Protein AF-A0A4Q9L7A0-F1 (afdb_monomer_lite)

Secondary structure (DSSP, 8-state):
--HHHHHHHHHHHHHHHHHHHHHHHHHHHHHHHHHHHHHHHHHHHHHHS-S-SS-HHHHHHHHHHHT--EEE-TTSS-HHHHHHHHHHHHSHHHHHHHHHS---SHHHHHHHHHHHHHHH-SEEE-HHHHHHHHHHH--STT--TTS---HHHHHHHHHHHHS-TTS---EES-SHHHHTTTTTTS-----S-----------S--SEEEEE--TTSTT--S-----SEEEEETTEEEEEEEEEEEEEETTEEEEEEEEESSSSEEEEEETTEEEEEEHHHHHHHHHHTTPEEEEEEEEE--

Structure (mmCIF, N/CA/C/O backbone):
data_AF-A0A4Q9L7A0-F1
#
_entry.id   AF-A0A4Q9L7A0-F1
#
loop_
_atom_site.group_PDB
_atom_site.id
_atom_site.type_symbol
_atom_site.label_atom_id
_atom_site.label_alt_id
_atom_site.label_comp_id
_atom_site.label_asym_id
_atom_site.label_entity_id
_atom_site.label_seq_id
_atom_site.pdbx_PDB_ins_code
_atom_site.Cartn_x
_atom_site.Cartn_y
_atom_site.Cartn_z
_atom_site.occupancy
_atom_site.B_iso_or_equiv
_atom_site.auth_seq_id
_atom_site.auth_comp_id
_atom_site.auth_asym_id
_atom_site.auth_atom_id
_atom_site.pdbx_PDB_model_num
ATOM 1 N N . MET A 1 1 ? 62.709 -15.410 -39.162 1.00 56.19 1 MET A N 1
ATOM 2 C CA . MET A 1 1 ? 61.386 -16.015 -39.459 1.00 56.19 1 MET A CA 1
ATOM 3 C C . MET A 1 1 ? 61.317 -16.347 -40.941 1.00 56.19 1 MET A C 1
ATOM 5 O O . MET A 1 1 ? 61.707 -15.507 -41.740 1.00 56.19 1 MET A O 1
ATOM 9 N N . ARG A 1 2 ? 60.866 -17.549 -41.328 1.00 70.38 2 ARG A N 1
ATOM 10 C CA . ARG A 1 2 ? 60.670 -17.877 -42.752 1.00 70.38 2 ARG A CA 1
ATOM 11 C C . ARG A 1 2 ? 59.489 -17.054 -43.298 1.00 70.38 2 ARG A C 1
ATOM 13 O O . ARG A 1 2 ? 58.478 -16.976 -42.601 1.00 70.38 2 ARG A O 1
ATOM 20 N N . PRO A 1 3 ? 59.566 -16.495 -44.519 1.00 79.56 3 PRO A N 1
ATOM 21 C CA . PRO A 1 3 ? 58.531 -15.618 -45.085 1.00 79.56 3 PRO A CA 1
ATOM 22 C C . PRO A 1 3 ? 57.126 -16.248 -45.107 1.00 79.56 3 PRO A C 1
ATOM 24 O O . PRO A 1 3 ? 56.133 -15.548 -44.939 1.00 79.56 3 PRO A O 1
ATOM 27 N N . LYS A 1 4 ? 57.028 -17.583 -45.185 1.00 79.31 4 LYS A N 1
ATOM 28 C CA . LYS A 1 4 ? 55.754 -18.317 -45.085 1.00 79.31 4 LYS A CA 1
ATOM 29 C C . LYS A 1 4 ? 55.020 -18.109 -43.749 1.00 79.31 4 LYS A C 1
ATOM 31 O O . LYS A 1 4 ? 53.798 -18.025 -43.745 1.00 79.31 4 LYS A O 1
ATOM 36 N N . ASN A 1 5 ? 55.737 -17.969 -42.632 1.00 81.50 5 ASN A N 1
ATOM 37 C CA . ASN A 1 5 ? 55.114 -17.808 -41.311 1.00 81.50 5 ASN A CA 1
ATOM 38 C C . ASN A 1 5 ? 54.543 -16.394 -41.109 1.00 81.50 5 ASN A C 1
ATOM 40 O O . ASN A 1 5 ? 53.564 -16.229 -40.389 1.00 81.50 5 ASN A O 1
ATOM 44 N N . LEU A 1 6 ? 55.127 -15.388 -41.771 1.00 85.31 6 LEU A N 1
ATOM 45 C CA . LEU A 1 6 ? 54.634 -14.006 -41.763 1.00 85.31 6 LEU A CA 1
ATOM 46 C C . LEU A 1 6 ? 53.311 -13.879 -42.527 1.00 85.31 6 LEU A C 1
ATOM 48 O O . LEU A 1 6 ? 52.385 -13.240 -42.040 1.00 85.31 6 LEU A O 1
ATOM 52 N N . ILE A 1 7 ? 53.198 -14.551 -43.676 1.00 88.75 7 ILE A N 1
ATOM 53 C CA . ILE A 1 7 ? 51.971 -14.559 -44.486 1.00 88.75 7 ILE A CA 1
ATOM 54 C C . ILE A 1 7 ? 50.827 -15.246 -43.733 1.00 88.75 7 ILE A C 1
ATOM 56 O O . ILE A 1 7 ? 49.731 -14.700 -43.657 1.00 88.75 7 ILE A O 1
ATOM 60 N N . ILE A 1 8 ? 51.086 -16.406 -43.118 1.00 89.38 8 ILE A N 1
ATOM 61 C CA . ILE A 1 8 ? 50.072 -17.122 -42.327 1.00 89.38 8 ILE A CA 1
ATOM 62 C C . ILE A 1 8 ? 49.622 -16.272 -41.134 1.00 89.38 8 ILE A C 1
ATOM 64 O O . ILE A 1 8 ? 48.425 -16.125 -40.913 1.00 89.38 8 ILE A O 1
ATOM 68 N N . SER A 1 9 ? 50.558 -15.658 -40.402 1.00 87.62 9 SER A N 1
ATOM 69 C CA . SER A 1 9 ? 50.213 -14.786 -39.275 1.00 87.62 9 SER A CA 1
ATOM 70 C C . SER A 1 9 ? 49.361 -13.592 -39.707 1.00 87.62 9 SER A C 1
ATOM 72 O O . SER A 1 9 ? 48.415 -13.246 -39.008 1.00 87.62 9 SER A O 1
ATOM 74 N N . PHE A 1 10 ? 49.672 -12.974 -40.848 1.00 91.50 10 PHE A N 1
ATOM 75 C CA . PHE A 1 10 ? 48.905 -11.847 -41.371 1.00 91.50 10 PHE A CA 1
ATOM 76 C C . PHE A 1 10 ? 47.477 -12.259 -41.753 1.00 91.50 10 PHE A C 1
ATOM 78 O O . PHE A 1 10 ? 46.523 -11.602 -41.342 1.00 91.50 10 PHE A O 1
ATOM 85 N N . ILE A 1 11 ? 47.318 -13.381 -42.463 1.00 91.69 11 ILE A N 1
ATOM 86 C CA . ILE A 1 11 ? 46.000 -13.907 -42.851 1.00 91.69 11 ILE A CA 1
ATOM 87 C C . ILE A 1 11 ? 45.159 -14.226 -41.610 1.00 91.69 11 ILE A C 1
ATOM 89 O O . ILE A 1 11 ? 44.002 -13.820 -41.541 1.00 91.69 11 ILE A O 1
ATOM 93 N N . THR A 1 12 ? 45.736 -14.889 -40.604 1.00 89.31 12 THR A N 1
ATOM 94 C CA . THR A 1 12 ? 45.020 -15.215 -39.362 1.00 89.31 12 THR A CA 1
ATOM 95 C C . THR A 1 12 ? 44.536 -13.958 -38.641 1.00 89.31 12 THR A C 1
ATOM 97 O O . THR A 1 12 ? 43.381 -13.904 -38.224 1.00 89.31 12 THR A O 1
ATOM 100 N N . THR A 1 13 ? 45.371 -12.918 -38.543 1.00 89.06 13 THR A N 1
ATOM 101 C CA . THR A 1 13 ? 44.974 -11.644 -37.926 1.00 89.06 13 THR A CA 1
ATOM 102 C C . THR A 1 13 ? 43.823 -10.984 -38.681 1.00 89.06 13 THR A C 1
ATOM 104 O O . THR A 1 13 ? 42.857 -10.557 -38.054 1.00 89.06 13 THR A O 1
ATOM 107 N N . VAL A 1 14 ? 43.880 -10.945 -40.017 1.00 91.50 14 VAL A N 1
ATOM 108 C CA . VAL A 1 14 ? 42.808 -10.369 -40.846 1.00 91.50 14 VAL A CA 1
ATOM 109 C C . VAL A 1 14 ? 41.498 -11.140 -40.670 1.00 91.50 14 VAL A C 1
ATOM 111 O O . VAL A 1 14 ? 40.443 -10.522 -40.526 1.00 91.50 14 VAL A O 1
ATOM 114 N N . VAL A 1 15 ? 41.547 -12.474 -40.617 1.00 91.38 15 VAL A N 1
ATOM 115 C CA . VAL A 1 15 ? 40.356 -13.313 -40.408 1.00 91.38 15 VAL A CA 1
ATOM 116 C C . VAL A 1 15 ? 39.738 -13.073 -39.029 1.00 91.38 15 VAL A C 1
ATOM 118 O O . VAL A 1 15 ? 38.530 -12.862 -38.941 1.00 91.38 15 VAL A O 1
ATOM 121 N N . ILE A 1 16 ? 40.543 -13.033 -37.960 1.00 90.62 16 ILE A N 1
ATOM 122 C CA . ILE A 1 16 ? 40.051 -12.761 -36.598 1.00 90.62 16 ILE A CA 1
ATOM 123 C C . ILE A 1 16 ? 39.390 -11.379 -36.526 1.00 90.62 16 ILE A C 1
ATOM 125 O O . ILE A 1 16 ? 38.295 -11.248 -35.980 1.00 90.62 16 ILE A O 1
ATOM 129 N N . PHE A 1 17 ? 40.020 -10.359 -37.116 1.00 89.56 17 PHE A N 1
ATOM 130 C CA . PHE A 1 17 ? 39.473 -9.001 -37.123 1.00 89.56 17 PHE A CA 1
ATOM 131 C C . PHE A 1 17 ? 38.157 -8.917 -37.906 1.00 89.56 17 PHE A C 1
ATOM 133 O O . PHE A 1 17 ? 37.202 -8.289 -37.454 1.00 89.56 17 PHE A O 1
ATOM 140 N N . SER A 1 18 ? 38.083 -9.605 -39.048 1.00 89.56 18 SER A N 1
ATOM 141 C CA . SER A 1 18 ? 36.881 -9.648 -39.887 1.00 89.56 18 SER A CA 1
ATOM 142 C C . SER A 1 18 ? 35.720 -10.348 -39.175 1.00 89.56 18 SER A C 1
ATOM 144 O O . SER A 1 18 ? 34.596 -9.855 -39.205 1.00 89.56 18 SER A O 1
ATOM 146 N N . LEU A 1 19 ? 35.987 -11.456 -38.473 1.00 88.69 19 LEU A N 1
ATOM 147 C CA . LEU A 1 19 ? 34.976 -12.167 -37.682 1.00 88.69 19 LEU A CA 1
ATOM 148 C C . LEU A 1 19 ? 34.464 -11.326 -36.506 1.00 88.69 19 LEU A C 1
ATOM 150 O O . LEU A 1 19 ? 33.262 -11.316 -36.251 1.00 88.69 19 LEU A O 1
ATOM 154 N N . GLY A 1 20 ? 35.351 -10.597 -35.819 1.00 87.62 20 GLY A N 1
ATOM 155 C CA . GLY A 1 20 ? 34.970 -9.672 -34.747 1.00 87.62 20 GLY A CA 1
ATOM 156 C C . GLY A 1 20 ? 34.127 -8.494 -35.244 1.00 87.62 20 GLY A C 1
ATOM 157 O O . GLY A 1 20 ? 33.176 -8.085 -34.583 1.00 87.62 20 GLY A O 1
ATOM 158 N N . PHE A 1 21 ? 34.432 -7.973 -36.434 1.00 89.50 21 PHE A N 1
ATOM 159 C CA . PHE A 1 21 ? 33.644 -6.907 -37.047 1.00 89.50 21 PHE A CA 1
ATOM 160 C C . PHE A 1 21 ? 32.248 -7.395 -37.456 1.00 89.50 21 PHE A C 1
ATOM 162 O O . PHE A 1 21 ? 31.251 -6.761 -37.117 1.00 89.50 21 PHE A O 1
ATOM 169 N N . ILE A 1 22 ? 32.161 -8.553 -38.122 1.00 89.38 22 ILE A N 1
ATOM 170 C CA . ILE A 1 22 ? 30.883 -9.147 -38.541 1.00 89.38 22 ILE A CA 1
ATOM 171 C C . ILE A 1 22 ? 30.005 -9.463 -37.323 1.00 89.38 22 ILE A C 1
ATOM 173 O O . ILE A 1 22 ? 28.819 -9.135 -37.328 1.00 89.38 22 ILE A O 1
ATOM 177 N N . SER A 1 23 ? 30.569 -10.047 -36.260 1.00 85.62 23 SER A N 1
ATOM 178 C CA . SER A 1 23 ? 29.804 -10.344 -35.043 1.00 85.62 23 SER A CA 1
ATOM 179 C C . SER A 1 23 ? 29.313 -9.076 -34.341 1.00 85.62 23 SER A C 1
ATOM 181 O O . SER A 1 23 ? 28.169 -9.044 -33.893 1.00 85.62 23 SER A O 1
ATOM 183 N N . GLY A 1 24 ? 30.123 -8.012 -34.311 1.00 87.94 24 GLY A N 1
ATOM 184 C CA . GLY A 1 24 ? 29.725 -6.709 -33.778 1.00 87.94 24 GLY A CA 1
ATOM 185 C C . GLY A 1 24 ? 28.568 -6.069 -34.551 1.00 87.94 24 GLY A C 1
ATOM 186 O O . GLY A 1 24 ? 27.625 -5.572 -33.936 1.00 87.94 24 GLY A O 1
ATOM 187 N N . VAL A 1 25 ? 28.599 -6.128 -35.888 1.00 87.88 25 VAL A N 1
ATOM 188 C CA . VAL A 1 25 ? 27.517 -5.609 -36.744 1.00 87.88 25 VAL A CA 1
ATOM 189 C C . VAL A 1 25 ? 26.224 -6.397 -36.527 1.00 87.88 25 VAL A C 1
ATOM 191 O O . VAL A 1 25 ? 25.191 -5.790 -36.249 1.00 87.88 25 VAL A O 1
ATOM 194 N N . ILE A 1 26 ? 26.292 -7.734 -36.555 1.00 86.00 26 ILE A N 1
ATOM 195 C CA . ILE A 1 26 ? 25.127 -8.601 -36.316 1.00 86.00 26 ILE A CA 1
ATOM 196 C C . ILE A 1 26 ? 24.539 -8.346 -34.924 1.00 86.00 26 ILE A C 1
ATOM 198 O O . ILE A 1 26 ? 23.325 -8.239 -34.774 1.00 86.00 26 ILE A O 1
ATOM 202 N N . PHE A 1 27 ? 25.383 -8.218 -33.897 1.00 83.69 27 PHE A N 1
ATOM 203 C CA . PHE A 1 27 ? 24.920 -7.954 -32.537 1.00 83.69 27 PHE A CA 1
ATOM 204 C C . PHE A 1 27 ? 24.212 -6.601 -32.423 1.00 83.69 27 PHE A C 1
ATOM 206 O O . PHE A 1 27 ? 23.156 -6.515 -31.799 1.00 83.69 27 PHE A O 1
ATOM 213 N N . ASN A 1 28 ? 24.753 -5.554 -33.049 1.00 82.19 28 ASN A N 1
ATOM 214 C CA . ASN A 1 28 ? 24.148 -4.225 -33.026 1.00 82.19 28 ASN A CA 1
ATOM 215 C C . ASN A 1 28 ? 22.797 -4.192 -33.761 1.00 82.19 28 ASN A C 1
ATOM 217 O O . ASN A 1 28 ? 21.844 -3.574 -33.289 1.00 82.19 28 ASN A O 1
ATOM 221 N N . GLU A 1 29 ? 22.688 -4.900 -34.885 1.00 84.12 29 GLU A N 1
ATOM 222 C CA . GLU A 1 29 ? 21.445 -5.007 -35.651 1.00 84.12 29 GLU A CA 1
ATOM 223 C C . GLU A 1 29 ? 20.380 -5.810 -34.890 1.00 84.12 29 GLU A C 1
ATOM 225 O O . GLU A 1 29 ? 19.248 -5.351 -34.740 1.00 84.12 29 GLU A O 1
ATOM 230 N N . LEU A 1 30 ? 20.751 -6.948 -34.291 1.00 78.00 30 LEU A N 1
ATOM 231 C CA . LEU A 1 30 ? 19.856 -7.721 -33.422 1.00 78.00 30 LEU A CA 1
ATOM 232 C C . LEU A 1 30 ? 19.408 -6.921 -32.193 1.00 78.00 30 LEU A C 1
ATOM 234 O O . LEU A 1 30 ? 18.241 -6.992 -31.808 1.00 78.00 30 LEU A O 1
ATOM 238 N N . TYR A 1 31 ? 20.308 -6.139 -31.594 1.00 77.00 31 TYR A N 1
ATOM 239 C CA . TYR A 1 31 ? 19.989 -5.264 -30.469 1.00 77.00 31 TYR A CA 1
ATOM 240 C C . TYR A 1 31 ? 19.015 -4.148 -30.874 1.00 77.00 31 TYR A C 1
ATOM 242 O O . TYR A 1 31 ? 18.041 -3.893 -30.165 1.00 77.00 31 TYR A O 1
ATOM 250 N N . SER A 1 32 ? 19.217 -3.531 -32.041 1.00 72.38 32 SER A N 1
ATOM 251 C CA . SER A 1 32 ? 18.307 -2.521 -32.593 1.00 72.38 32 SER A CA 1
ATOM 252 C C . SER A 1 32 ? 16.925 -3.105 -32.915 1.00 72.38 32 SER A C 1
ATOM 254 O O . SER A 1 32 ? 15.904 -2.527 -32.538 1.00 72.38 32 SER A O 1
ATOM 256 N N . ILE A 1 33 ? 16.869 -4.302 -33.508 1.00 76.81 33 ILE A N 1
ATOM 257 C CA . ILE A 1 33 ? 15.614 -5.025 -33.761 1.00 76.81 33 ILE A CA 1
ATOM 258 C C . ILE A 1 33 ? 14.908 -5.355 -32.438 1.00 76.81 33 ILE A C 1
ATOM 260 O O . ILE A 1 33 ? 13.701 -5.149 -32.322 1.00 76.81 33 ILE A O 1
ATOM 264 N N . ALA A 1 34 ? 15.636 -5.818 -31.420 1.00 67.50 34 ALA A N 1
ATOM 265 C CA . ALA A 1 34 ? 15.065 -6.094 -30.103 1.00 67.50 34 ALA A CA 1
ATOM 266 C C . ALA A 1 34 ? 14.510 -4.825 -29.431 1.00 67.50 34 ALA A C 1
ATOM 268 O O . ALA A 1 34 ? 13.430 -4.869 -28.841 1.00 67.50 34 ALA A O 1
ATOM 269 N N . GLN A 1 35 ? 15.198 -3.685 -29.555 1.00 65.44 35 GLN A N 1
ATOM 270 C CA . GLN A 1 35 ? 14.688 -2.406 -29.060 1.00 65.44 35 GLN A CA 1
ATOM 271 C C . GLN A 1 35 ? 13.447 -1.936 -29.828 1.00 65.44 35 GLN A C 1
ATOM 273 O O . GLN A 1 35 ? 12.467 -1.569 -29.188 1.00 65.44 35 GLN A O 1
ATOM 278 N N . SER A 1 36 ? 13.443 -1.992 -31.164 1.00 61.66 36 SER A N 1
ATOM 279 C CA . SER A 1 36 ? 12.284 -1.574 -31.975 1.00 61.66 36 SER A CA 1
ATOM 280 C C . SER A 1 36 ? 11.034 -2.411 -31.685 1.00 61.66 36 SER A C 1
ATOM 282 O O . SER A 1 36 ? 9.969 -1.848 -31.448 1.00 61.66 36 SER A O 1
ATOM 284 N N . LYS A 1 37 ? 11.177 -3.739 -31.561 1.00 58.66 37 LYS A N 1
ATOM 285 C CA . LYS A 1 37 ? 10.078 -4.633 -31.168 1.00 58.66 37 LYS A CA 1
ATOM 286 C C . LYS A 1 37 ? 9.558 -4.346 -29.762 1.00 58.66 37 LYS A C 1
ATOM 288 O O . LYS A 1 37 ? 8.359 -4.459 -29.533 1.00 58.66 37 LYS A O 1
ATOM 293 N N . ASN A 1 38 ? 10.430 -3.969 -28.825 1.00 49.59 38 ASN A N 1
ATOM 294 C CA . ASN A 1 38 ? 10.000 -3.539 -27.494 1.00 49.59 38 ASN A CA 1
ATOM 295 C C . ASN A 1 38 ? 9.259 -2.197 -27.543 1.00 49.59 38 ASN A C 1
ATOM 297 O O . ASN A 1 38 ? 8.267 -2.045 -26.843 1.00 49.59 38 ASN A O 1
ATOM 301 N N . VAL A 1 39 ? 9.685 -1.243 -28.375 1.00 52.34 39 VAL A N 1
ATOM 302 C CA . VAL A 1 39 ? 8.996 0.049 -28.531 1.00 52.34 39 VAL A CA 1
ATOM 303 C C . VAL A 1 39 ? 7.620 -0.123 -29.182 1.00 52.34 39 VAL A C 1
ATOM 305 O O . VAL A 1 39 ? 6.650 0.418 -28.661 1.00 52.34 39 VAL A O 1
ATOM 308 N N . GLU A 1 40 ? 7.503 -0.918 -30.250 1.00 46.44 40 GLU A N 1
ATOM 309 C CA . GLU A 1 40 ? 6.214 -1.205 -30.901 1.00 46.44 40 GLU A CA 1
ATOM 310 C C . GLU A 1 40 ? 5.271 -1.995 -29.988 1.00 46.44 40 GLU A C 1
ATOM 312 O O . GLU A 1 40 ? 4.098 -1.646 -29.867 1.00 46.44 40 GLU A O 1
ATOM 317 N N . LYS A 1 41 ? 5.782 -3.011 -29.276 1.00 46.88 41 LYS A N 1
ATOM 318 C CA . LYS A 1 41 ? 5.007 -3.741 -28.263 1.00 46.88 41 LYS A CA 1
ATOM 319 C C . LYS A 1 41 ? 4.542 -2.804 -27.147 1.00 46.88 41 LYS A C 1
ATOM 321 O O . LYS A 1 41 ? 3.405 -2.920 -26.704 1.00 46.88 41 LYS A O 1
ATOM 326 N N . ASN A 1 42 ? 5.384 -1.861 -26.727 1.00 48.09 42 ASN A N 1
ATOM 327 C CA . ASN A 1 42 ? 5.026 -0.925 -25.671 1.00 48.09 42 ASN A CA 1
ATOM 328 C C . ASN A 1 42 ? 3.994 0.116 -26.125 1.00 48.09 42 ASN A C 1
ATOM 330 O O . ASN A 1 42 ? 3.060 0.391 -25.382 1.00 48.09 42 ASN A O 1
ATOM 334 N N . GLN A 1 43 ? 4.107 0.649 -27.346 1.00 49.31 43 GLN A N 1
ATOM 335 C CA . GLN A 1 43 ? 3.115 1.578 -27.905 1.00 49.31 43 GLN A CA 1
ATOM 336 C C . GLN A 1 43 ? 1.768 0.900 -28.169 1.00 49.31 43 GLN A C 1
ATOM 338 O O . GLN A 1 43 ? 0.723 1.482 -27.885 1.00 49.31 43 GLN A O 1
ATOM 343 N N . PHE A 1 44 ? 1.779 -0.336 -28.674 1.00 42.44 44 PHE A N 1
ATOM 344 C CA . PHE A 1 44 ? 0.557 -1.094 -28.928 1.00 42.44 44 PHE A CA 1
ATOM 345 C C . PHE A 1 44 ? -0.160 -1.452 -27.619 1.00 42.44 44 PHE A C 1
ATOM 347 O O . PHE A 1 44 ? -1.363 -1.234 -27.492 1.00 42.44 44 PHE A O 1
ATOM 354 N N . VAL A 1 45 ? 0.574 -1.898 -26.596 1.00 46.28 45 VAL A N 1
ATOM 355 C CA . VAL A 1 45 ? -0.029 -2.249 -25.304 1.00 46.28 45 VAL A CA 1
ATOM 356 C C . VAL A 1 45 ? -0.426 -1.014 -24.489 1.00 46.28 45 VAL A C 1
ATOM 358 O O . VAL A 1 45 ? -1.468 -1.043 -23.848 1.00 46.28 45 VAL A O 1
ATOM 361 N N . GLU A 1 46 ? 0.301 0.107 -24.550 1.00 46.62 46 GLU A N 1
ATOM 362 C CA . GLU A 1 46 ? -0.185 1.371 -23.966 1.00 46.62 46 GLU A CA 1
ATOM 363 C C . GLU A 1 46 ? -1.462 1.880 -24.654 1.00 46.62 46 GLU A C 1
ATOM 365 O O . GLU A 1 46 ? -2.285 2.516 -24.000 1.00 46.62 46 GLU A O 1
ATOM 370 N N . SER A 1 47 ? -1.672 1.557 -25.937 1.00 46.75 47 SER A N 1
ATOM 371 C CA . SER A 1 47 ? -2.922 1.865 -26.644 1.00 46.75 47 SER A CA 1
ATOM 372 C C . SER A 1 47 ? -4.080 0.900 -26.321 1.00 46.75 47 SER A C 1
ATOM 374 O O . SER A 1 47 ? -5.236 1.318 -26.344 1.00 46.75 47 SER A O 1
ATOM 376 N N . GLU A 1 48 ? -3.794 -0.360 -25.957 1.00 43.84 48 GLU A N 1
ATOM 377 C CA . GLU A 1 48 ? -4.797 -1.368 -25.555 1.00 43.84 48 GLU A CA 1
ATOM 378 C C . GLU A 1 48 ? -5.104 -1.382 -24.049 1.00 43.84 48 GLU A C 1
ATOM 380 O O . GLU A 1 48 ? -6.214 -1.749 -23.655 1.00 43.84 48 GLU A O 1
ATOM 385 N N . ILE A 1 49 ? -4.181 -0.934 -23.187 1.00 47.75 49 ILE A N 1
ATOM 386 C CA . ILE A 1 49 ? -4.470 -0.590 -21.788 1.00 47.75 49 ILE A CA 1
ATOM 387 C C . ILE A 1 49 ? -5.242 0.734 -21.815 1.00 47.75 49 ILE A C 1
ATOM 389 O O . ILE A 1 49 ? -4.759 1.798 -21.439 1.00 47.75 49 ILE A O 1
ATOM 393 N N . CYS A 1 50 ? -6.471 0.668 -22.317 1.00 46.62 50 CYS A N 1
ATOM 394 C CA . CYS A 1 50 ? -7.384 1.786 -22.350 1.00 46.62 50 CYS A CA 1
ATOM 395 C C . CYS A 1 50 ? -7.621 2.266 -20.910 1.00 46.62 50 CYS A C 1
ATOM 397 O O . CYS A 1 50 ? -8.341 1.640 -20.128 1.00 46.62 50 CYS A O 1
ATOM 399 N N . GLU A 1 51 ? -7.087 3.448 -20.595 1.00 51.81 51 GLU A N 1
ATOM 400 C CA . GLU A 1 51 ? -7.586 4.341 -19.537 1.00 51.81 51 GLU A CA 1
ATOM 401 C C . GLU A 1 51 ? -9.083 4.695 -19.725 1.00 51.81 51 GLU A C 1
ATOM 403 O O . GLU A 1 51 ? -9.701 5.331 -18.872 1.00 51.81 51 GLU A O 1
ATOM 408 N N . PHE A 1 52 ? -9.697 4.268 -20.832 1.00 52.06 52 PHE A N 1
ATOM 409 C CA . PHE A 1 52 ? -10.971 4.749 -21.338 1.00 52.06 52 PHE A CA 1
ATOM 410 C C . PHE A 1 52 ? -12.021 3.643 -21.404 1.00 52.06 52 PHE A C 1
ATOM 412 O O . PHE A 1 52 ? -12.385 3.173 -22.469 1.00 52.06 52 PHE A O 1
ATOM 419 N N . ASP A 1 53 ? -12.527 3.271 -20.234 1.00 55.34 53 ASP A N 1
ATOM 420 C CA . ASP A 1 53 ? -13.928 2.848 -20.075 1.00 55.34 53 ASP A CA 1
ATOM 421 C C . ASP A 1 53 ? -14.441 3.236 -18.681 1.00 55.34 53 ASP A C 1
ATOM 423 O O . ASP A 1 53 ? -15.247 2.562 -18.037 1.00 55.34 53 ASP A O 1
ATOM 427 N N . ILE A 1 54 ? -13.902 4.338 -18.152 1.00 62.72 54 ILE A N 1
ATOM 428 C CA . ILE A 1 54 ? -14.291 4.869 -16.855 1.00 62.72 54 ILE A CA 1
ATOM 429 C C . ILE A 1 54 ? -14.963 6.212 -17.083 1.00 62.72 54 ILE A C 1
ATOM 431 O O . ILE A 1 54 ? -14.412 7.101 -17.733 1.00 62.72 54 ILE A O 1
ATOM 435 N N . ASN A 1 55 ? -16.171 6.373 -16.544 1.00 72.69 55 ASN A N 1
ATOM 436 C CA . ASN A 1 55 ? -16.882 7.641 -16.598 1.00 72.69 55 ASN A CA 1
ATOM 437 C C . ASN A 1 55 ? -16.033 8.731 -15.911 1.00 72.69 55 ASN A C 1
ATOM 439 O O . ASN A 1 55 ? -15.947 8.799 -14.681 1.00 72.69 55 ASN A O 1
ATOM 443 N N . ILE A 1 56 ? -15.411 9.591 -16.723 1.00 72.88 56 ILE A N 1
ATOM 444 C CA . ILE A 1 56 ? -14.406 10.573 -16.298 1.00 72.88 56 ILE A CA 1
ATOM 445 C C . ILE A 1 56 ? -14.952 11.514 -15.215 1.00 72.88 56 ILE A C 1
ATOM 447 O O . ILE A 1 56 ? -14.206 11.909 -14.314 1.00 72.88 56 ILE A O 1
ATOM 451 N N . SER A 1 57 ? -16.241 11.879 -15.255 1.00 75.50 57 SER A N 1
ATOM 452 C CA . SER A 1 57 ? -16.822 12.749 -14.224 1.00 75.50 57 SER A CA 1
ATOM 453 C C . SER A 1 57 ? -16.945 12.037 -12.877 1.00 75.50 57 SER A C 1
ATOM 455 O O . SER A 1 57 ? -16.621 12.635 -11.849 1.00 75.50 57 SER A O 1
ATOM 457 N N . ASN A 1 58 ? -17.329 10.756 -12.874 1.00 77.31 58 ASN A N 1
ATOM 458 C CA . ASN A 1 58 ? -17.403 9.951 -11.652 1.00 77.31 58 ASN A CA 1
ATOM 459 C C . ASN A 1 58 ? -16.015 9.723 -11.051 1.00 77.31 58 ASN A C 1
ATOM 461 O O . ASN A 1 58 ? -15.835 9.912 -9.851 1.00 77.31 58 ASN A O 1
ATOM 465 N N . VAL A 1 59 ? -15.015 9.421 -11.881 1.00 74.50 59 VAL A N 1
ATOM 466 C CA . VAL A 1 59 ? -13.619 9.259 -11.442 1.00 74.50 59 VAL A CA 1
ATOM 467 C C . VAL A 1 59 ? -13.093 10.540 -10.812 1.00 74.50 59 VAL A C 1
ATOM 469 O O . VAL A 1 59 ? -12.583 10.512 -9.697 1.00 74.50 59 VAL A O 1
ATOM 472 N N . LYS A 1 60 ? -13.276 11.692 -11.470 1.00 79.06 60 LYS A N 1
ATOM 473 C CA . LYS A 1 60 ? -12.850 12.989 -10.922 1.00 79.06 60 LYS A CA 1
ATOM 474 C C . LYS A 1 60 ? -13.499 13.284 -9.570 1.00 79.06 60 LYS A C 1
ATOM 476 O O . LYS A 1 60 ? -12.830 13.836 -8.697 1.00 79.06 60 LYS A O 1
ATOM 481 N N . ARG A 1 61 ? -14.774 12.926 -9.387 1.00 83.81 61 ARG A N 1
ATOM 482 C CA . ARG A 1 61 ? -15.471 13.050 -8.099 1.00 83.81 61 ARG A CA 1
ATOM 483 C C . ARG A 1 61 ? -14.845 12.135 -7.043 1.00 83.81 61 ARG A C 1
ATOM 485 O O . ARG A 1 61 ? -14.424 12.633 -6.005 1.00 83.81 61 ARG A O 1
ATOM 492 N N . ILE A 1 62 ? -14.701 10.843 -7.338 1.00 81.69 62 ILE A N 1
ATOM 493 C CA . ILE A 1 62 ? -14.129 9.844 -6.419 1.00 81.69 62 ILE A CA 1
ATOM 494 C C . ILE A 1 62 ? -12.697 10.212 -6.018 1.00 81.69 62 ILE A C 1
ATOM 496 O O . ILE A 1 62 ? -12.354 10.150 -4.843 1.00 81.69 62 ILE A O 1
ATOM 500 N N . ILE A 1 63 ? -11.868 10.665 -6.960 1.00 75.75 63 ILE A N 1
ATOM 501 C CA . ILE A 1 63 ? -10.496 11.120 -6.685 1.00 75.75 63 ILE A CA 1
ATOM 502 C C . ILE A 1 63 ? -10.492 12.293 -5.701 1.00 75.75 63 ILE A C 1
ATOM 504 O O . ILE A 1 63 ? -9.696 12.306 -4.761 1.00 75.75 63 ILE A O 1
ATOM 508 N N . ARG A 1 64 ? -11.383 13.274 -5.900 1.00 78.19 64 ARG A N 1
ATOM 509 C CA . ARG A 1 64 ? -11.510 14.429 -4.998 1.00 78.19 64 ARG A CA 1
ATOM 510 C C . ARG A 1 64 ? -11.974 14.009 -3.605 1.00 78.19 64 ARG A C 1
ATOM 512 O O . ARG A 1 64 ? -11.459 14.536 -2.628 1.00 78.19 64 ARG A O 1
ATOM 519 N N . GLU A 1 65 ? -12.910 13.067 -3.518 1.00 84.19 65 GLU A N 1
ATOM 520 C CA . GLU A 1 65 ? -13.451 12.565 -2.249 1.00 84.19 65 GLU A CA 1
ATOM 521 C C . GLU A 1 65 ? -12.444 11.703 -1.479 1.00 84.19 65 GLU A C 1
ATOM 523 O O . GLU A 1 65 ? -12.324 11.827 -0.262 1.00 84.19 65 GLU A O 1
ATOM 528 N N . LYS A 1 66 ? -11.701 10.839 -2.178 1.00 82.06 66 LYS A N 1
ATOM 529 C CA . LYS A 1 66 ? -10.732 9.919 -1.566 1.00 82.06 66 LYS A CA 1
ATOM 530 C C . LYS A 1 66 ? -9.411 10.593 -1.199 1.00 82.06 66 LYS A C 1
ATOM 532 O O . LYS A 1 66 ? -8.680 10.034 -0.390 1.00 82.06 66 LYS A O 1
ATOM 537 N N . ASN A 1 67 ? -9.122 11.767 -1.770 1.00 79.69 67 ASN A N 1
ATOM 538 C CA . ASN A 1 67 ? -7.936 12.584 -1.498 1.00 79.69 67 ASN A CA 1
ATOM 539 C C . ASN A 1 67 ? -6.640 11.750 -1.434 1.00 79.69 67 ASN A C 1
ATOM 541 O O . ASN A 1 67 ? -5.961 11.700 -0.409 1.00 79.69 67 ASN A O 1
ATOM 545 N N . ILE A 1 68 ? -6.326 11.044 -2.526 1.00 85.81 68 ILE A N 1
ATOM 546 C CA . ILE A 1 68 ? -5.145 10.173 -2.590 1.00 85.81 68 ILE A CA 1
ATOM 547 C C . ILE A 1 68 ? -3.880 11.017 -2.415 1.00 85.81 68 ILE A C 1
ATOM 549 O O . ILE A 1 68 ? -3.547 11.848 -3.260 1.00 85.81 68 ILE A O 1
ATOM 553 N N . CYS A 1 69 ? -3.162 10.771 -1.323 1.00 90.56 69 CYS A N 1
ATOM 554 C CA . CYS A 1 69 ? -1.909 11.443 -1.021 1.00 90.56 69 CYS A CA 1
ATOM 555 C C . CYS A 1 69 ? -0.736 10.821 -1.794 1.00 90.56 69 CYS A C 1
ATOM 557 O O . CYS A 1 69 ? -0.530 9.600 -1.783 1.00 90.56 69 CYS A O 1
ATOM 559 N N . ARG A 1 70 ? 0.073 11.666 -2.435 1.00 90.81 70 ARG A N 1
ATOM 560 C CA . ARG A 1 70 ? 1.354 11.282 -3.034 1.00 90.81 70 ARG A CA 1
ATOM 561 C C . ARG A 1 70 ? 2.418 11.164 -1.948 1.00 90.81 70 ARG A C 1
ATOM 563 O O . ARG A 1 70 ? 2.484 11.985 -1.041 1.00 90.81 70 ARG A O 1
ATOM 570 N N . LEU A 1 71 ? 3.261 10.142 -2.044 1.00 92.62 71 LEU A N 1
ATOM 571 C CA . LEU A 1 71 ? 4.377 9.956 -1.118 1.00 92.62 71 LEU A CA 1
ATOM 572 C C . LEU A 1 71 ? 5.657 10.068 -1.930 1.00 92.62 71 LEU A C 1
ATOM 574 O O . LEU A 1 71 ? 5.853 9.275 -2.852 1.00 92.62 71 LEU A O 1
ATOM 578 N N . LYS A 1 72 ? 6.490 11.059 -1.616 1.00 89.69 72 LYS A N 1
ATOM 579 C CA . LYS A 1 72 ? 7.723 11.311 -2.362 1.00 89.69 72 LYS A CA 1
ATOM 580 C C . LYS A 1 72 ? 8.670 10.117 -2.259 1.00 89.69 72 LYS A C 1
ATOM 582 O O . LYS A 1 72 ? 8.777 9.488 -1.207 1.00 89.69 72 LYS A O 1
ATOM 587 N N . ASN A 1 73 ? 9.376 9.823 -3.349 1.00 80.81 73 ASN A N 1
ATOM 588 C CA . ASN A 1 73 ? 10.417 8.795 -3.410 1.00 80.81 73 ASN A CA 1
ATOM 589 C C . ASN A 1 73 ? 11.782 9.421 -3.741 1.00 80.81 73 ASN A C 1
ATOM 591 O O . ASN A 1 73 ? 12.387 9.113 -4.765 1.00 80.81 73 ASN A O 1
ATOM 595 N N . GLU A 1 74 ? 12.277 10.323 -2.888 1.00 72.81 74 GLU A N 1
ATOM 596 C CA . GLU A 1 74 ? 13.494 11.107 -3.181 1.00 72.81 74 GLU A CA 1
ATOM 597 C C . GLU A 1 74 ? 14.764 10.245 -3.332 1.00 72.81 74 GLU A C 1
ATOM 599 O O . GLU A 1 74 ? 15.728 10.652 -3.974 1.00 72.81 74 GLU A O 1
ATOM 604 N N . SER A 1 75 ? 14.768 9.026 -2.785 1.00 68.56 75 SER A N 1
ATOM 605 C CA . SER A 1 75 ? 15.946 8.153 -2.744 1.00 68.56 75 SER A CA 1
ATOM 606 C C . SER A 1 75 ? 15.865 6.922 -3.654 1.00 68.56 75 SER A C 1
ATOM 608 O O . SER A 1 75 ? 16.790 6.113 -3.645 1.00 68.56 75 SER A O 1
ATOM 610 N N . ARG A 1 76 ? 14.784 6.745 -4.435 1.00 72.62 76 ARG A N 1
ATOM 611 C CA . ARG A 1 76 ? 14.478 5.545 -5.260 1.00 72.62 76 ARG A CA 1
ATOM 612 C C . ARG A 1 76 ? 14.399 4.210 -4.501 1.00 72.62 76 ARG A C 1
ATOM 614 O O . ARG A 1 76 ? 14.083 3.179 -5.094 1.00 72.62 76 ARG A O 1
ATOM 621 N N . VAL A 1 77 ? 14.667 4.207 -3.199 1.00 84.31 77 VAL A N 1
ATOM 622 C CA . VAL A 1 77 ? 14.747 2.998 -2.370 1.00 84.31 77 VAL A CA 1
ATOM 623 C C . VAL A 1 77 ? 13.605 2.892 -1.371 1.00 84.31 77 VAL A C 1
ATOM 625 O O . VAL A 1 77 ? 13.465 1.844 -0.759 1.00 84.31 77 VAL A O 1
ATOM 628 N N . ILE A 1 78 ? 12.755 3.915 -1.232 1.00 90.12 78 ILE A N 1
ATOM 629 C CA . ILE A 1 78 ? 11.676 3.955 -0.227 1.00 90.12 78 ILE A CA 1
ATOM 630 C C . ILE A 1 78 ? 10.304 3.529 -0.764 1.00 90.12 78 ILE A C 1
ATOM 632 O O . ILE A 1 78 ? 9.313 3.577 -0.035 1.00 90.12 78 ILE A O 1
ATOM 636 N N . CYS A 1 79 ? 10.226 3.051 -2.009 1.00 92.38 79 CYS A N 1
ATOM 637 C CA . CYS A 1 79 ? 8.965 2.623 -2.619 1.00 92.38 79 CYS A CA 1
ATOM 638 C C . CYS A 1 79 ? 8.278 1.475 -1.853 1.00 92.38 79 CYS A C 1
ATOM 640 O O . CYS A 1 79 ? 7.049 1.454 -1.788 1.00 92.38 79 CYS A O 1
ATOM 642 N N . TYR A 1 80 ? 9.029 0.578 -1.195 1.00 93.19 80 TYR A N 1
ATOM 643 C CA . TYR A 1 80 ? 8.464 -0.469 -0.323 1.00 93.19 80 TYR A CA 1
ATOM 644 C C . TYR A 1 80 ? 7.703 0.129 0.871 1.00 93.19 80 TYR A C 1
ATOM 646 O O . TYR A 1 80 ? 6.584 -0.287 1.175 1.00 93.19 80 TYR A O 1
ATOM 654 N N . PHE A 1 81 ? 8.280 1.153 1.512 1.00 94.31 81 PHE A N 1
ATOM 655 C CA . PHE A 1 81 ? 7.674 1.853 2.641 1.00 94.31 81 PHE A CA 1
ATOM 656 C C . PHE A 1 81 ? 6.440 2.633 2.189 1.00 94.31 81 PHE A C 1
ATOM 658 O O . PHE A 1 81 ? 5.367 2.482 2.768 1.00 94.31 81 PHE A O 1
ATOM 665 N N . ASN A 1 82 ? 6.565 3.404 1.105 1.00 95.31 82 ASN A N 1
ATOM 666 C CA . ASN A 1 82 ? 5.460 4.185 0.550 1.00 95.31 82 ASN A CA 1
ATOM 667 C C . ASN A 1 82 ? 4.282 3.290 0.150 1.00 95.31 82 ASN A C 1
ATOM 669 O O . ASN A 1 82 ? 3.132 3.608 0.451 1.00 95.31 82 ASN A O 1
ATOM 673 N N . THR A 1 83 ? 4.570 2.152 -0.483 1.00 96.19 83 THR A N 1
ATOM 674 C CA . THR A 1 83 ? 3.561 1.161 -0.865 1.00 96.19 83 THR A CA 1
ATOM 675 C C . THR A 1 83 ? 2.840 0.609 0.358 1.00 96.19 83 THR A C 1
ATOM 677 O O . THR A 1 83 ? 1.608 0.587 0.383 1.00 96.19 83 THR A O 1
ATOM 680 N N . LEU A 1 84 ? 3.583 0.226 1.402 1.00 96.19 84 LEU A N 1
ATOM 681 C CA . LEU A 1 84 ? 2.993 -0.304 2.627 1.00 96.19 84 LEU A CA 1
ATOM 682 C C . LEU A 1 84 ? 2.106 0.726 3.330 1.00 96.19 84 LEU A C 1
ATOM 684 O O . LEU A 1 84 ? 0.970 0.417 3.680 1.00 96.19 84 LEU A O 1
ATOM 688 N N . MET A 1 85 ? 2.603 1.953 3.506 1.00 96.81 85 MET A N 1
ATOM 689 C CA . MET A 1 85 ? 1.858 3.026 4.170 1.00 96.81 85 MET A CA 1
ATOM 690 C C . MET A 1 85 ? 0.566 3.353 3.426 1.00 96.81 85 MET A C 1
ATOM 692 O O . MET A 1 85 ? -0.472 3.521 4.059 1.00 96.81 85 MET A O 1
ATOM 696 N N . LYS A 1 86 ? 0.596 3.363 2.089 1.00 96.25 86 LYS A N 1
ATOM 697 C CA . LYS A 1 86 ? -0.600 3.548 1.260 1.00 96.25 86 LYS A CA 1
ATOM 698 C C . LYS A 1 86 ? -1.626 2.426 1.454 1.00 96.25 86 LYS A C 1
ATOM 700 O O . LYS A 1 86 ? -2.802 2.724 1.643 1.00 96.25 86 LYS A O 1
ATOM 705 N N . CYS A 1 87 ? -1.197 1.163 1.474 1.00 96.88 87 CYS A N 1
ATOM 706 C CA . CYS A 1 87 ? -2.103 0.027 1.693 1.00 96.88 87 CYS A CA 1
ATOM 707 C C . CYS A 1 87 ? -2.706 0.028 3.111 1.00 96.88 87 CYS A C 1
ATOM 709 O O . CYS A 1 87 ? -3.913 -0.148 3.298 1.00 96.88 87 CYS A O 1
ATOM 711 N N . MET A 1 88 ? -1.877 0.296 4.123 1.00 95.12 88 MET A N 1
ATOM 712 C CA . MET A 1 88 ? -2.322 0.395 5.515 1.00 95.12 88 MET A CA 1
ATOM 713 C C . MET A 1 88 ? -3.293 1.562 5.724 1.00 95.12 88 MET A C 1
ATOM 715 O O . MET A 1 88 ? -4.316 1.385 6.378 1.00 95.12 88 MET A O 1
ATOM 719 N N . PHE A 1 89 ? -3.010 2.730 5.142 1.00 95.69 89 PHE A N 1
ATOM 720 C CA . PHE A 1 89 ? -3.880 3.905 5.230 1.00 95.69 89 PHE A CA 1
ATOM 721 C C . PHE A 1 89 ? -5.218 3.701 4.505 1.00 95.69 89 PHE A C 1
ATOM 723 O O . PHE A 1 89 ? -6.258 4.134 4.993 1.00 95.69 89 PHE A O 1
ATOM 730 N N . ALA A 1 90 ? -5.221 3.002 3.365 1.00 95.50 90 ALA A N 1
ATOM 731 C CA . ALA A 1 90 ? -6.453 2.668 2.651 1.00 95.50 90 ALA A CA 1
ATOM 732 C C . ALA A 1 90 ? -7.363 1.708 3.433 1.00 95.50 90 ALA A C 1
ATOM 734 O O . ALA A 1 90 ? -8.582 1.721 3.263 1.00 95.50 90 ALA A O 1
ATOM 735 N N . THR A 1 91 ? -6.785 0.880 4.302 1.00 92.94 91 THR A N 1
ATOM 736 C CA . THR A 1 91 ? -7.531 -0.073 5.125 1.00 92.94 91 THR A CA 1
ATOM 737 C C . THR A 1 91 ? -8.116 0.643 6.338 1.00 92.94 91 THR A C 1
ATOM 739 O O . THR A 1 91 ? -7.419 0.858 7.329 1.00 92.94 91 THR A O 1
ATOM 742 N N . LYS A 1 92 ? -9.406 1.003 6.278 1.00 91.81 92 LYS A N 1
ATOM 743 C CA . LYS A 1 92 ? -10.078 1.854 7.280 1.00 91.81 92 LYS A CA 1
ATOM 744 C C . LYS A 1 92 ? -9.813 1.410 8.719 1.00 91.81 92 LYS A C 1
ATOM 746 O O . LYS A 1 92 ? -9.419 2.231 9.532 1.00 91.81 92 LYS A O 1
ATOM 751 N N . ILE A 1 93 ? -9.958 0.120 9.024 1.00 87.81 93 ILE A N 1
ATOM 752 C CA . ILE A 1 93 ? -9.741 -0.393 10.389 1.00 87.81 93 ILE A CA 1
ATOM 753 C C . ILE A 1 93 ? -8.296 -0.169 10.869 1.00 87.81 93 ILE A C 1
ATOM 755 O O . ILE A 1 93 ? -8.083 0.170 12.032 1.00 87.81 93 ILE A O 1
ATOM 759 N N . ILE A 1 94 ? -7.303 -0.331 9.987 1.00 90.38 94 ILE A N 1
ATOM 760 C CA . ILE A 1 94 ? -5.895 -0.057 10.312 1.00 90.38 94 ILE A CA 1
ATOM 761 C C . ILE A 1 94 ? -5.676 1.453 10.465 1.00 90.38 94 ILE A C 1
ATOM 763 O O . ILE A 1 94 ? -5.059 1.888 11.435 1.00 90.38 94 ILE A O 1
ATOM 767 N N . SER A 1 95 ? -6.183 2.259 9.531 1.00 92.75 95 SER A N 1
ATOM 768 C CA . SER A 1 95 ? -6.052 3.717 9.584 1.00 92.75 95 SER A CA 1
ATOM 769 C C . SER A 1 95 ? -6.666 4.302 10.856 1.00 92.75 95 SER A C 1
ATOM 771 O O . SER A 1 95 ? -6.000 5.060 11.560 1.00 92.75 95 SER A O 1
ATOM 773 N N . ASP A 1 96 ? -7.898 3.917 11.187 1.00 90.06 96 ASP A N 1
ATOM 774 C CA . ASP A 1 96 ? -8.595 4.360 12.395 1.00 90.06 96 ASP A CA 1
ATOM 775 C C . ASP A 1 96 ? -7.825 3.936 13.647 1.00 90.06 96 ASP A C 1
ATOM 777 O O . ASP A 1 96 ? -7.618 4.755 14.538 1.00 90.06 96 ASP A O 1
ATOM 781 N N . PHE A 1 97 ? -7.284 2.709 13.678 1.00 88.31 97 PHE A N 1
ATOM 782 C CA . PHE A 1 97 ? -6.419 2.269 14.771 1.00 88.31 97 PHE A CA 1
ATOM 783 C C . PHE A 1 97 ? -5.263 3.257 14.998 1.00 88.31 97 PHE A C 1
ATOM 785 O O . PHE A 1 97 ? -5.072 3.718 16.121 1.00 88.31 97 PHE A O 1
ATOM 792 N N . TYR A 1 98 ? -4.506 3.632 13.967 1.00 89.81 98 TYR A N 1
ATOM 793 C CA . TYR A 1 98 ? -3.380 4.555 14.157 1.00 89.81 98 TYR A CA 1
ATOM 794 C C . TYR A 1 98 ? -3.817 5.992 14.470 1.00 89.81 98 TYR A C 1
ATOM 796 O O . TYR A 1 98 ? -3.134 6.683 15.226 1.00 89.81 98 TYR A O 1
ATOM 804 N N . LEU A 1 99 ? -4.942 6.452 13.918 1.00 92.25 99 LEU A N 1
ATOM 805 C CA . LEU A 1 99 ? -5.436 7.816 14.123 1.00 92.25 99 LEU A CA 1
ATOM 806 C C . LEU A 1 99 ? -6.076 8.022 15.505 1.00 92.25 99 LEU A C 1
ATOM 808 O O . LEU A 1 99 ? -5.911 9.093 16.093 1.00 92.25 99 LEU A O 1
ATOM 812 N N . GLU A 1 100 ? -6.778 7.016 16.025 1.00 88.06 100 GLU A N 1
ATOM 813 C CA . GLU A 1 100 ? -7.565 7.100 17.262 1.00 88.06 100 GLU A CA 1
ATOM 814 C C . GLU A 1 100 ? -6.802 6.631 18.505 1.00 88.06 100 GLU A C 1
ATOM 816 O O . GLU A 1 100 ? -7.111 7.078 19.610 1.00 88.06 100 GLU A O 1
ATOM 821 N N . ASN A 1 101 ? -5.800 5.751 18.371 1.00 75.12 101 ASN A N 1
ATOM 822 C CA . ASN A 1 101 ? -5.092 5.259 19.552 1.00 75.12 101 ASN A CA 1
ATOM 823 C C . ASN A 1 101 ? -4.315 6.378 20.267 1.00 75.12 101 ASN A C 1
ATOM 825 O O . ASN A 1 101 ? -3.619 7.206 19.661 1.00 75.12 101 ASN A O 1
ATOM 829 N N . VAL A 1 102 ? -4.426 6.344 21.597 1.00 62.38 102 VAL A N 1
ATOM 830 C CA . VAL A 1 102 ? -3.554 7.068 22.525 1.00 62.38 102 VAL A CA 1
ATOM 831 C C . VAL A 1 102 ? -2.152 6.473 22.411 1.00 62.38 102 VAL A C 1
ATOM 833 O O . VAL A 1 102 ? -1.995 5.256 22.301 1.00 62.38 102 VAL A O 1
ATOM 836 N N . GLU A 1 103 ? -1.153 7.345 22.357 1.00 70.12 103 GLU A N 1
ATOM 837 C CA . GLU A 1 103 ? 0.235 7.052 21.995 1.00 70.12 103 GLU A CA 1
ATOM 838 C C . GLU A 1 103 ? 0.804 5.894 22.838 1.00 70.12 103 GLU A C 1
ATOM 840 O O . GLU A 1 103 ? 0.920 6.004 24.056 1.00 70.12 103 GLU A O 1
ATOM 845 N N . LYS A 1 104 ? 1.126 4.756 22.198 1.00 71.88 104 LYS A N 1
ATOM 846 C CA . LYS A 1 104 ? 1.689 3.569 22.882 1.00 71.88 104 LYS A CA 1
ATOM 847 C C . LYS A 1 104 ? 3.212 3.489 22.793 1.00 71.88 104 LYS A C 1
ATOM 849 O O . LYS A 1 104 ? 3.833 2.901 23.671 1.00 71.88 104 LYS A O 1
ATOM 854 N N . ASN A 1 105 ? 3.794 4.023 21.717 1.00 87.19 105 ASN A N 1
ATOM 855 C CA . ASN A 1 105 ? 5.238 4.107 21.478 1.00 87.19 105 ASN A CA 1
ATOM 856 C C . ASN A 1 105 ? 5.561 5.031 20.290 1.00 87.19 105 ASN A C 1
ATOM 858 O O . ASN A 1 105 ? 4.677 5.387 19.504 1.00 87.19 105 ASN A O 1
ATOM 862 N N . ASP A 1 106 ? 6.849 5.340 20.127 1.00 91.88 106 ASP A N 1
ATOM 863 C CA . ASP A 1 106 ? 7.373 6.252 19.101 1.00 91.88 106 ASP A CA 1
ATOM 864 C C . ASP A 1 106 ? 7.092 5.796 17.660 1.00 91.88 106 ASP A C 1
ATOM 866 O O . ASP A 1 106 ? 6.862 6.625 16.775 1.00 91.88 106 ASP A O 1
ATOM 870 N N . VAL A 1 107 ? 7.060 4.482 17.400 1.00 92.12 107 VAL A N 1
ATOM 871 C CA . VAL A 1 107 ? 6.721 3.940 16.070 1.00 92.12 107 VAL A CA 1
ATOM 872 C C . VAL A 1 107 ? 5.262 4.251 15.735 1.00 92.12 107 VAL A C 1
ATOM 874 O O . VAL A 1 107 ? 4.966 4.782 14.665 1.00 92.12 107 VAL A O 1
ATOM 877 N N . THR A 1 108 ? 4.353 3.975 16.671 1.00 91.25 108 THR A N 1
ATOM 878 C CA . THR A 1 108 ? 2.916 4.240 16.524 1.00 91.25 108 THR A CA 1
ATOM 879 C C . THR A 1 108 ? 2.662 5.730 16.332 1.00 91.25 108 THR A C 1
ATOM 881 O O . THR A 1 108 ? 1.882 6.105 15.457 1.00 91.25 108 THR A O 1
ATOM 884 N N . GLN A 1 109 ? 3.373 6.577 17.081 1.00 93.50 109 GLN A N 1
ATOM 885 C CA . GLN A 1 109 ? 3.272 8.025 16.942 1.00 93.50 109 GLN A CA 1
ATOM 886 C C . GLN A 1 109 ? 3.755 8.510 15.575 1.00 93.50 109 GLN A C 1
ATOM 888 O O . GLN A 1 109 ? 3.080 9.297 14.915 1.00 93.50 109 GLN A O 1
ATOM 893 N N . THR A 1 110 ? 4.884 7.985 15.099 1.00 95.56 110 THR A N 1
ATOM 894 C CA . THR A 1 110 ? 5.424 8.354 13.786 1.00 95.56 110 THR A CA 1
ATOM 895 C C . THR A 1 110 ? 4.459 7.979 12.654 1.00 95.56 110 THR A C 1
ATOM 897 O O . THR A 1 110 ? 4.269 8.765 11.722 1.00 95.56 110 THR A O 1
ATOM 900 N N . ILE A 1 111 ? 3.808 6.811 12.739 1.00 95.19 111 ILE A N 1
ATOM 901 C CA . ILE A 1 111 ? 2.786 6.387 11.767 1.00 95.19 111 ILE A CA 1
ATOM 902 C C . ILE A 1 111 ? 1.540 7.274 11.863 1.00 95.19 111 ILE A C 1
ATOM 904 O O . ILE A 1 111 ? 1.031 7.716 10.834 1.00 95.19 111 ILE A O 1
ATOM 908 N N . LYS A 1 112 ? 1.074 7.595 13.075 1.00 95.19 112 LYS A N 1
ATOM 909 C CA . LYS A 1 112 ? -0.057 8.508 13.292 1.00 95.19 112 LYS A CA 1
ATOM 910 C C . LYS A 1 112 ? 0.195 9.879 12.669 1.00 95.19 112 LYS A C 1
ATOM 912 O O . LYS A 1 112 ? -0.657 10.389 11.944 1.00 95.19 112 LYS A O 1
ATOM 917 N N . GLU A 1 113 ? 1.369 10.461 12.901 1.00 95.75 113 GLU A N 1
ATOM 918 C CA . GLU A 1 113 ? 1.778 11.723 12.281 1.00 95.75 113 GLU A CA 1
ATOM 919 C C . GLU A 1 113 ? 1.771 11.636 10.754 1.00 95.75 113 GLU A C 1
ATOM 921 O O . GLU A 1 113 ? 1.254 12.537 10.092 1.00 95.75 113 GLU A O 1
ATOM 926 N N . LEU A 1 114 ? 2.316 10.553 10.192 1.00 96.19 114 LEU A N 1
ATOM 927 C CA . LEU A 1 114 ? 2.310 10.323 8.751 1.00 96.19 114 LEU A CA 1
ATOM 928 C C . LEU A 1 114 ? 0.876 10.230 8.209 1.00 96.19 114 LEU A C 1
ATOM 930 O O . LEU A 1 114 ? 0.554 10.897 7.232 1.00 96.19 114 LEU A O 1
ATOM 934 N N . PHE A 1 115 ? -0.017 9.485 8.860 1.00 96.25 115 PHE A N 1
ATOM 935 C CA . PHE A 1 115 ? -1.413 9.352 8.424 1.00 96.25 115 PHE A CA 1
ATOM 936 C C . PHE A 1 115 ? -2.183 10.673 8.535 1.00 96.25 115 PHE A C 1
ATOM 938 O O . PHE A 1 115 ? -2.976 11.009 7.654 1.00 96.25 115 PHE A O 1
ATOM 945 N N . LEU A 1 116 ? -1.916 11.477 9.568 1.00 95.62 116 LEU A N 1
ATOM 946 C CA . LEU A 1 116 ? -2.464 12.829 9.683 1.00 95.62 116 LEU A CA 1
ATOM 947 C C . LEU A 1 116 ? -1.975 13.742 8.551 1.00 95.62 116 LEU A C 1
ATOM 949 O O . LEU A 1 116 ? -2.768 14.521 8.019 1.00 95.62 116 LEU A O 1
ATOM 953 N N . GLN A 1 117 ? -0.699 13.642 8.170 1.00 95.94 117 GLN A N 1
ATOM 954 C CA . GLN A 1 117 ? -0.150 14.367 7.024 1.00 95.94 117 GLN A CA 1
ATOM 955 C C . GLN A 1 117 ? -0.776 13.882 5.713 1.00 95.94 117 GLN A C 1
ATOM 957 O O . GLN A 1 117 ? -1.217 14.713 4.926 1.00 95.94 117 GLN A O 1
ATOM 962 N N . MET A 1 118 ? -0.912 12.569 5.510 1.00 94.88 118 MET A N 1
ATOM 963 C CA . MET A 1 118 ? -1.552 11.989 4.323 1.00 94.88 118 MET A CA 1
ATOM 964 C C . MET A 1 118 ? -3.015 12.420 4.177 1.00 94.88 118 MET A C 1
ATOM 966 O O . MET A 1 118 ? -3.481 12.665 3.071 1.00 94.88 118 MET A O 1
ATOM 970 N N . LYS A 1 119 ? -3.743 12.569 5.289 1.00 93.44 119 LYS A N 1
ATOM 971 C CA . LYS A 1 119 ? -5.136 13.038 5.278 1.00 93.44 119 LYS A CA 1
ATOM 972 C C . LYS A 1 119 ? -5.266 14.514 4.880 1.00 93.44 119 LYS A C 1
ATOM 974 O O . LYS A 1 119 ? -6.265 14.891 4.271 1.00 93.44 119 LYS A O 1
ATOM 979 N N . LYS A 1 120 ? -4.297 15.351 5.266 1.00 92.88 120 LYS A N 1
ATOM 980 C CA . LYS A 1 120 ? -4.346 16.816 5.098 1.00 92.88 120 LYS A CA 1
ATOM 981 C C . LYS A 1 120 ? -3.658 17.305 3.826 1.00 92.88 120 LYS A C 1
ATOM 983 O O . LYS A 1 120 ? -4.104 18.281 3.228 1.00 92.88 120 LYS A O 1
ATOM 988 N N . ASN A 1 121 ? -2.578 16.648 3.428 1.00 92.56 121 ASN A N 1
ATOM 989 C CA . ASN A 1 121 ? -1.681 17.119 2.385 1.00 92.56 121 ASN A CA 1
ATOM 990 C C . ASN A 1 121 ? -1.883 16.312 1.104 1.00 92.56 121 ASN A C 1
ATOM 992 O O . ASN A 1 121 ? -2.118 15.107 1.138 1.00 92.56 121 ASN A O 1
ATOM 996 N N . LYS A 1 122 ? -1.705 16.965 -0.047 1.00 88.50 122 LYS A N 1
ATOM 997 C CA . LYS A 1 122 ? -1.676 16.273 -1.345 1.00 88.50 122 LYS A CA 1
ATOM 998 C C . LYS A 1 122 ? -0.419 15.425 -1.526 1.00 88.50 122 LYS A C 1
ATOM 1000 O O . LYS A 1 122 ? -0.433 14.476 -2.302 1.00 88.50 122 LYS A O 1
ATOM 1005 N N . GLU A 1 123 ? 0.653 15.788 -0.828 1.00 91.44 123 GLU A N 1
ATOM 1006 C CA . GLU A 1 123 ? 1.964 15.170 -0.953 1.00 91.44 123 GLU A CA 1
ATOM 1007 C C . GLU A 1 123 ? 2.706 15.182 0.388 1.00 91.44 123 GLU A C 1
ATOM 1009 O O . GLU A 1 123 ? 2.612 16.157 1.141 1.00 91.44 123 GLU A O 1
ATOM 1014 N N . VAL A 1 124 ? 3.424 14.100 0.691 1.00 93.06 124 VAL A N 1
ATOM 1015 C CA . VAL A 1 124 ? 4.193 13.929 1.931 1.00 93.06 124 VAL A CA 1
ATOM 1016 C C . VAL A 1 124 ? 5.556 13.303 1.636 1.00 93.06 124 VAL A C 1
ATOM 1018 O O . VAL A 1 124 ? 5.659 12.337 0.880 1.00 93.06 124 VAL A O 1
ATOM 1021 N N . ASP A 1 125 ? 6.603 13.842 2.261 1.00 92.19 125 ASP A N 1
ATOM 1022 C CA . ASP A 1 125 ? 7.920 13.207 2.320 1.00 92.19 125 ASP A CA 1
ATOM 1023 C C . ASP A 1 125 ? 7.963 12.183 3.462 1.00 92.19 125 ASP A C 1
ATOM 1025 O O . ASP A 1 125 ? 7.618 12.472 4.610 1.00 92.19 125 ASP A O 1
ATOM 1029 N N . THR A 1 126 ? 8.375 10.965 3.135 1.00 92.56 126 THR A N 1
ATOM 1030 C CA . THR A 1 126 ? 8.399 9.821 4.040 1.00 92.56 126 THR A CA 1
ATOM 1031 C C . THR A 1 126 ? 9.797 9.441 4.516 1.00 92.56 126 THR A C 1
ATOM 1033 O O . THR A 1 126 ? 9.905 8.598 5.410 1.00 92.56 126 THR A O 1
ATOM 1036 N N . ALA A 1 127 ? 10.863 10.058 3.995 1.00 90.75 127 ALA A N 1
ATOM 1037 C CA . ALA A 1 127 ? 12.237 9.683 4.326 1.00 90.75 127 ALA A CA 1
ATOM 1038 C C . ALA A 1 127 ? 12.536 9.838 5.829 1.00 90.75 127 ALA A C 1
ATOM 1040 O O . ALA A 1 127 ? 13.042 8.913 6.472 1.00 90.75 127 ALA A O 1
ATOM 1041 N N . GLU A 1 128 ? 12.154 10.975 6.419 1.00 91.56 128 GLU A N 1
ATOM 1042 C CA . GLU A 1 128 ? 12.330 11.233 7.854 1.00 91.56 128 GLU A CA 1
ATOM 1043 C C . GLU A 1 128 ? 11.475 10.287 8.717 1.00 91.56 128 GLU A C 1
ATOM 1045 O O . GLU A 1 128 ? 11.928 9.796 9.754 1.00 91.56 128 GLU A O 1
ATOM 1050 N N . LYS A 1 129 ? 10.246 9.978 8.275 1.00 93.69 129 LYS A N 1
ATOM 1051 C CA . LYS A 1 129 ? 9.335 9.065 8.986 1.00 93.69 129 LYS A CA 1
ATOM 1052 C C . LYS A 1 129 ? 9.885 7.642 9.013 1.00 93.69 129 LYS A C 1
ATOM 1054 O O . LYS A 1 129 ? 9.905 7.018 10.072 1.00 93.69 129 LYS A O 1
ATOM 1059 N N . LEU A 1 130 ? 10.397 7.155 7.885 1.00 92.56 130 LEU A N 1
ATOM 1060 C CA . LEU A 1 130 ? 11.051 5.852 7.804 1.00 92.56 130 LEU A CA 1
ATOM 1061 C C . LEU A 1 130 ? 12.287 5.788 8.712 1.00 92.56 130 LEU A C 1
ATOM 1063 O O . LEU A 1 130 ? 12.474 4.801 9.424 1.00 92.56 130 LEU A O 1
ATOM 1067 N N . LEU A 1 131 ? 13.104 6.846 8.743 1.00 91.50 131 LEU A N 1
ATOM 1068 C CA . LEU A 1 131 ? 14.274 6.919 9.619 1.00 91.50 131 LEU A CA 1
ATOM 1069 C C . LEU A 1 131 ? 13.884 6.844 11.105 1.00 91.50 131 LEU A C 1
ATOM 1071 O O . LEU A 1 131 ? 14.490 6.080 11.860 1.00 91.50 131 LEU A O 1
ATOM 1075 N N . LYS A 1 132 ? 12.854 7.595 11.514 1.00 92.69 132 LYS A N 1
ATOM 1076 C CA . LYS A 1 132 ? 12.307 7.566 12.880 1.00 92.69 132 LYS A CA 1
ATOM 1077 C C . LYS A 1 132 ? 11.760 6.187 13.246 1.00 92.69 132 LYS A C 1
ATOM 1079 O O . LYS A 1 132 ? 12.095 5.673 14.309 1.00 92.69 132 LYS A O 1
ATOM 1084 N N . ILE A 1 133 ? 10.987 5.559 12.360 1.00 92.69 133 ILE A N 1
ATOM 1085 C CA . ILE A 1 133 ? 10.472 4.195 12.557 1.00 92.69 133 ILE A CA 1
ATOM 1086 C C . ILE A 1 133 ? 11.629 3.213 12.741 1.00 92.69 133 ILE A C 1
ATOM 1088 O O . ILE A 1 133 ? 11.662 2.483 13.727 1.00 92.69 133 ILE A O 1
ATOM 1092 N N . ARG A 1 134 ? 12.620 3.231 11.842 1.00 91.25 134 ARG A N 1
ATOM 1093 C CA . ARG A 1 134 ? 13.782 2.335 11.904 1.00 91.25 134 ARG A CA 1
ATOM 1094 C C . ARG A 1 134 ? 14.507 2.436 13.243 1.00 91.25 134 ARG A C 1
ATOM 1096 O O . ARG A 1 134 ? 14.811 1.410 13.844 1.00 91.25 134 ARG A O 1
ATOM 1103 N N . ASN A 1 135 ? 14.783 3.656 13.701 1.00 91.25 135 ASN A N 1
ATOM 1104 C CA . ASN A 1 135 ? 15.511 3.883 14.952 1.00 91.25 135 ASN A CA 1
ATOM 1105 C C . ASN A 1 135 ? 14.771 3.320 16.175 1.00 91.25 135 ASN A C 1
ATOM 1107 O O . ASN A 1 135 ? 15.419 2.965 17.154 1.00 91.25 135 ASN A O 1
ATOM 1111 N N . ASN A 1 136 ? 13.445 3.190 16.092 1.00 89.88 136 ASN A N 1
ATOM 1112 C CA . ASN A 1 136 ? 12.591 2.727 17.183 1.00 89.88 136 ASN A CA 1
ATOM 1113 C C . ASN A 1 136 ? 12.098 1.275 17.028 1.00 89.88 136 ASN A C 1
ATOM 1115 O O . ASN A 1 136 ? 11.538 0.724 17.970 1.00 89.88 136 ASN A O 1
ATOM 1119 N N . LEU A 1 137 ? 12.313 0.622 15.877 1.00 86.38 137 LEU A N 1
ATOM 1120 C CA . LEU A 1 137 ? 11.925 -0.780 15.660 1.00 86.38 137 LEU A CA 1
ATOM 1121 C C . LEU A 1 137 ? 12.838 -1.789 16.377 1.00 86.38 137 LEU A C 1
ATOM 1123 O O . LEU A 1 137 ? 12.458 -2.946 16.538 1.00 86.38 137 LEU A O 1
ATOM 1127 N N . GLY A 1 138 ? 14.061 -1.397 16.752 1.00 77.69 138 GLY A N 1
ATOM 1128 C CA . GLY A 1 138 ? 15.016 -2.273 17.447 1.00 77.69 138 GLY A CA 1
ATOM 1129 C C . GLY A 1 138 ? 15.537 -3.470 16.631 1.00 77.69 138 GLY A C 1
ATOM 1130 O O . GLY A 1 138 ? 16.293 -4.281 17.160 1.00 77.69 138 GLY A O 1
ATOM 1131 N N . THR A 1 139 ? 15.173 -3.593 15.348 1.00 78.62 139 THR A N 1
ATOM 1132 C CA . THR A 1 139 ? 15.636 -4.666 14.450 1.00 78.62 139 THR A CA 1
ATOM 1133 C C . THR A 1 139 ? 16.779 -4.208 13.543 1.00 78.62 139 THR A C 1
ATOM 1135 O O . THR A 1 139 ? 16.798 -3.082 13.043 1.00 78.62 139 THR A O 1
ATOM 1138 N N . LYS A 1 140 ? 17.730 -5.114 13.284 1.00 78.81 140 LYS A N 1
ATOM 1139 C CA . LYS A 1 140 ? 18.826 -4.905 12.322 1.00 78.81 140 LYS A CA 1
ATOM 1140 C C . LYS A 1 140 ? 18.389 -5.095 10.866 1.00 78.81 140 LYS A C 1
ATOM 1142 O O . LYS A 1 140 ? 19.112 -4.664 9.969 1.00 78.81 140 LYS A O 1
ATOM 1147 N N . GLU A 1 141 ? 17.225 -5.705 10.642 1.00 73.81 141 GLU A N 1
ATOM 1148 C CA . GLU A 1 141 ? 16.704 -6.074 9.318 1.00 73.81 141 GLU A CA 1
ATOM 1149 C C . GLU A 1 141 ? 16.559 -4.861 8.384 1.00 73.81 141 GLU A C 1
ATOM 1151 O O . GLU A 1 141 ? 16.894 -4.949 7.211 1.00 73.81 141 GLU A O 1
ATOM 1156 N N . PHE A 1 142 ? 16.223 -3.683 8.925 1.00 79.75 142 PHE A N 1
ATOM 1157 C CA . PHE A 1 142 ? 16.079 -2.432 8.158 1.00 79.75 142 PHE A CA 1
ATOM 1158 C C . PHE A 1 142 ? 17.237 -1.446 8.370 1.00 79.75 142 PHE A C 1
ATOM 1160 O O . PHE A 1 142 ? 17.078 -0.234 8.213 1.00 79.75 142 PHE A O 1
ATOM 1167 N N . SER A 1 143 ? 18.415 -1.935 8.767 1.00 76.94 143 SER A N 1
ATOM 1168 C CA . SER A 1 143 ? 19.577 -1.076 9.046 1.00 76.94 143 SER A CA 1
ATOM 1169 C C . SER A 1 143 ? 20.074 -0.323 7.803 1.00 76.94 143 SER A C 1
ATOM 1171 O O . SER A 1 143 ? 20.473 0.842 7.907 1.00 76.94 143 SER A O 1
ATOM 1173 N N . ASN A 1 144 ? 19.986 -0.942 6.621 1.00 81.56 144 ASN A N 1
ATOM 1174 C CA . ASN A 1 144 ? 20.415 -0.348 5.358 1.00 81.56 144 ASN A CA 1
ATOM 1175 C C . ASN A 1 144 ? 19.263 0.353 4.614 1.00 81.56 144 ASN A C 1
ATOM 1177 O O . ASN A 1 144 ? 18.617 -0.225 3.743 1.00 81.56 144 ASN A O 1
ATOM 1181 N N . LEU A 1 145 ? 19.057 1.641 4.901 1.00 81.31 145 LEU A N 1
ATOM 1182 C CA . LEU A 1 145 ? 18.076 2.477 4.192 1.00 81.31 145 LEU A CA 1
ATOM 1183 C C . LEU A 1 145 ? 18.491 2.852 2.760 1.00 81.31 145 LEU A C 1
ATOM 1185 O O . LEU A 1 145 ? 17.718 3.502 2.068 1.00 81.31 145 LEU A O 1
ATOM 1189 N N . LYS A 1 146 ? 19.696 2.471 2.310 1.00 82.62 146 LYS A N 1
ATOM 1190 C CA . LYS A 1 146 ? 20.158 2.687 0.928 1.00 82.62 146 LYS A CA 1
ATOM 1191 C C . LYS A 1 146 ? 19.785 1.533 -0.006 1.00 82.62 146 LYS A C 1
ATOM 1193 O O . LYS A 1 146 ? 20.183 1.547 -1.165 1.00 82.62 146 LYS A O 1
ATOM 1198 N N . GLN A 1 147 ? 19.066 0.531 0.493 1.00 84.00 147 GLN A N 1
ATOM 1199 C CA . GLN A 1 147 ? 18.618 -0.621 -0.277 1.00 84.00 147 GLN A CA 1
ATOM 1200 C C . GLN A 1 147 ? 17.111 -0.803 -0.104 1.00 84.00 147 GLN A C 1
ATOM 1202 O O . GLN A 1 147 ? 16.557 -0.498 0.955 1.00 84.00 147 GLN A O 1
ATOM 1207 N N . GLN A 1 148 ? 16.461 -1.315 -1.148 1.00 85.19 148 GLN A N 1
ATOM 1208 C CA . GLN A 1 148 ? 15.084 -1.779 -1.045 1.00 85.19 148 GLN A CA 1
ATOM 1209 C C . GLN A 1 148 ? 14.975 -2.924 -0.040 1.00 85.19 148 GLN A C 1
ATOM 1211 O O . GLN A 1 148 ? 15.906 -3.709 0.139 1.00 85.19 148 GLN A O 1
ATOM 1216 N N . GLN A 1 149 ? 13.833 -2.983 0.633 1.00 89.25 149 GLN A N 1
ATOM 1217 C CA . GLN A 1 149 ? 13.561 -3.956 1.680 1.00 89.25 149 GLN A CA 1
ATOM 1218 C C . GLN A 1 149 ? 12.325 -4.774 1.320 1.00 89.25 149 GLN A C 1
ATOM 1220 O O . GLN A 1 149 ? 11.504 -4.368 0.492 1.00 89.25 149 GLN A O 1
ATOM 1225 N N . ASP A 1 150 ? 12.197 -5.931 1.959 1.00 88.81 150 ASP A N 1
ATOM 1226 C CA . ASP A 1 150 ? 11.008 -6.762 1.840 1.00 88.81 150 ASP A CA 1
ATOM 1227 C C . ASP A 1 150 ? 9.820 -6.083 2.550 1.00 88.81 150 ASP A C 1
ATOM 1229 O O . ASP A 1 150 ? 9.867 -5.760 3.743 1.00 88.81 150 ASP A O 1
ATOM 1233 N N . ILE A 1 151 ? 8.745 -5.836 1.798 1.00 90.69 151 ILE A N 1
ATOM 1234 C CA . ILE A 1 151 ? 7.548 -5.163 2.315 1.00 90.69 151 ILE A CA 1
ATOM 1235 C C . ILE A 1 151 ? 6.819 -5.990 3.389 1.00 90.69 151 ILE A C 1
ATOM 1237 O O . ILE A 1 151 ? 6.228 -5.420 4.308 1.00 90.69 151 ILE A O 1
ATOM 1241 N N . GLN A 1 152 ? 6.870 -7.322 3.307 1.00 87.88 152 GLN A N 1
ATOM 1242 C CA . GLN A 1 152 ? 6.248 -8.233 4.269 1.00 87.88 152 GLN A CA 1
ATOM 1243 C C . GLN A 1 152 ? 7.019 -8.243 5.585 1.00 87.88 152 GLN A C 1
ATOM 1245 O O . GLN A 1 152 ? 6.410 -8.245 6.661 1.00 87.88 152 GLN A O 1
ATOM 1250 N N . ALA A 1 153 ? 8.352 -8.225 5.507 1.00 87.12 153 ALA A N 1
ATOM 1251 C CA . ALA A 1 153 ? 9.212 -8.079 6.672 1.00 87.12 153 ALA A CA 1
ATOM 1252 C C . ALA A 1 153 ? 8.913 -6.760 7.394 1.00 87.12 153 ALA A C 1
ATOM 1254 O O . ALA A 1 153 ? 8.664 -6.758 8.603 1.00 87.12 153 ALA A O 1
ATOM 1255 N N . LEU A 1 154 ? 8.851 -5.646 6.650 1.00 91.31 154 LEU A N 1
ATOM 1256 C CA . LEU A 1 154 ? 8.523 -4.338 7.219 1.00 91.31 154 LEU A CA 1
ATOM 1257 C C . LEU A 1 154 ? 7.145 -4.353 7.890 1.00 91.31 154 LEU A C 1
ATOM 1259 O O . LEU A 1 154 ? 7.020 -3.911 9.031 1.00 91.31 154 LEU A O 1
ATOM 1263 N N . TYR A 1 155 ? 6.120 -4.884 7.217 1.00 91.06 155 TYR A N 1
ATOM 1264 C CA . TYR A 1 155 ? 4.780 -5.004 7.793 1.00 91.06 155 TYR A CA 1
ATOM 1265 C C . TYR A 1 155 ? 4.790 -5.810 9.095 1.00 91.06 155 TYR A C 1
ATOM 1267 O O . TYR A 1 155 ? 4.254 -5.356 10.105 1.00 91.06 155 TYR A O 1
ATOM 1275 N N . THR A 1 156 ? 5.462 -6.964 9.102 1.00 85.88 156 THR A N 1
ATOM 1276 C CA . THR A 1 156 ? 5.580 -7.821 10.290 1.00 85.88 156 THR A CA 1
ATOM 1277 C C . THR A 1 156 ? 6.247 -7.075 11.445 1.00 85.88 156 THR A C 1
ATOM 1279 O O . THR A 1 156 ? 5.774 -7.154 12.581 1.00 85.88 156 THR A O 1
ATOM 1282 N N . ALA A 1 157 ? 7.309 -6.314 11.171 1.00 86.94 157 ALA A N 1
ATOM 1283 C CA . ALA A 1 157 ? 8.014 -5.539 12.186 1.00 86.94 157 ALA A CA 1
ATOM 1284 C C . ALA A 1 157 ? 7.152 -4.400 12.751 1.00 86.94 157 ALA A C 1
ATOM 1286 O O . ALA A 1 157 ? 7.087 -4.231 13.967 1.00 86.94 157 ALA A O 1
ATOM 1287 N N . LEU A 1 158 ? 6.438 -3.664 11.891 1.00 87.88 158 LEU A N 1
ATOM 1288 C CA . LEU A 1 158 ? 5.524 -2.598 12.312 1.00 87.88 158 LEU A CA 1
ATOM 1289 C C . LEU A 1 158 ? 4.377 -3.134 13.169 1.00 87.88 158 LEU A C 1
ATOM 1291 O O . LEU A 1 158 ? 4.100 -2.588 14.234 1.00 87.88 158 LEU A O 1
ATOM 1295 N N . VAL A 1 159 ? 3.740 -4.224 12.737 1.00 84.31 159 VAL A N 1
ATOM 1296 C CA . VAL A 1 159 ? 2.691 -4.903 13.507 1.00 84.31 159 VAL A CA 1
ATOM 1297 C C . VAL A 1 159 ? 3.221 -5.328 14.871 1.00 84.31 159 VAL A C 1
ATOM 1299 O O . VAL A 1 159 ? 2.611 -4.999 15.885 1.00 84.31 159 VAL A O 1
ATOM 1302 N N . SER A 1 160 ? 4.383 -5.983 14.910 1.00 82.62 160 SER A N 1
ATOM 1303 C CA . SER A 1 160 ? 4.990 -6.452 16.163 1.00 82.62 160 SER A CA 1
ATOM 1304 C C . SER A 1 160 ? 5.334 -5.310 17.123 1.00 82.62 160 SER A C 1
ATOM 1306 O O . SER A 1 160 ? 5.259 -5.490 18.336 1.00 82.62 160 SER A O 1
ATOM 1308 N N . ALA A 1 161 ? 5.707 -4.143 16.592 1.00 84.00 161 ALA A N 1
ATOM 1309 C CA . ALA A 1 161 ? 6.049 -2.974 17.393 1.00 84.00 161 ALA A CA 1
ATOM 1310 C C . ALA A 1 161 ? 4.821 -2.179 17.861 1.00 84.00 161 ALA A C 1
ATOM 1312 O O . ALA A 1 161 ? 4.826 -1.640 18.964 1.00 84.00 161 ALA A O 1
ATOM 1313 N N . CYS A 1 162 ? 3.776 -2.064 17.039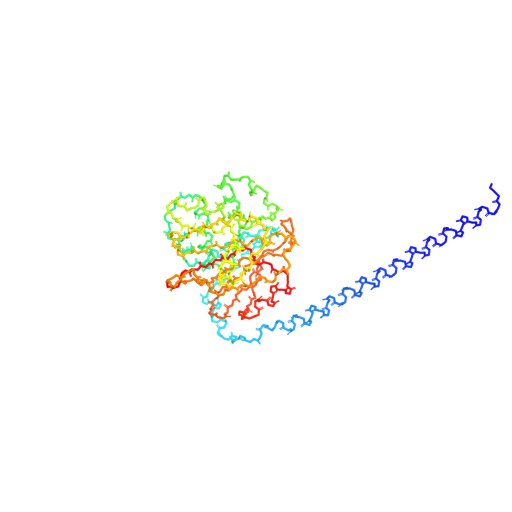 1.00 82.25 162 CYS A N 1
ATOM 1314 C CA . CYS A 1 162 ? 2.638 -1.177 17.303 1.00 82.25 162 CYS A CA 1
ATOM 1315 C C . CYS A 1 162 ? 1.454 -1.868 17.980 1.00 82.25 162 CYS A C 1
ATOM 1317 O O . CYS A 1 162 ? 0.697 -1.227 18.715 1.00 82.25 162 CYS A O 1
ATOM 1319 N N . LEU A 1 163 ? 1.239 -3.152 17.696 1.00 70.56 163 LEU A N 1
ATOM 1320 C CA . LEU A 1 163 ? 0.030 -3.839 18.118 1.00 70.56 163 LEU A CA 1
ATOM 1321 C C . LEU A 1 163 ? 0.254 -4.517 19.469 1.00 70.56 163 LEU A C 1
ATOM 1323 O O . LEU A 1 163 ? 1.221 -5.260 19.644 1.00 70.56 163 LEU A O 1
ATOM 1327 N N . PRO A 1 164 ? -0.623 -4.269 20.457 1.00 62.38 164 PRO A N 1
ATOM 1328 C CA . PRO A 1 164 ? -0.527 -4.976 21.717 1.00 62.38 164 PRO A CA 1
ATOM 1329 C C . PRO A 1 164 ? -0.797 -6.465 21.467 1.00 62.38 164 PRO A C 1
ATOM 1331 O O . PRO A 1 164 ? -1.600 -6.821 20.605 1.00 62.38 164 PRO A O 1
ATOM 1334 N N . LYS A 1 165 ? -0.132 -7.340 22.232 1.00 58.16 165 LYS A N 1
ATOM 1335 C CA . LYS A 1 165 ? -0.141 -8.807 22.039 1.00 58.16 165 LYS A CA 1
ATOM 1336 C C . LYS A 1 165 ? -1.541 -9.449 22.020 1.00 58.16 165 LYS A C 1
ATOM 1338 O O . LYS A 1 165 ? -1.663 -10.616 21.680 1.00 58.16 165 LYS A O 1
ATOM 1343 N N . ASN A 1 166 ? -2.575 -8.710 22.422 1.00 47.41 166 ASN A N 1
ATOM 1344 C CA . ASN A 1 166 ? -3.974 -9.125 22.479 1.00 47.41 166 ASN A CA 1
ATOM 1345 C C . ASN A 1 166 ? -4.822 -8.698 21.262 1.00 47.41 166 ASN A C 1
ATOM 1347 O O . ASN A 1 166 ? -5.962 -9.148 21.149 1.00 47.41 166 ASN A O 1
ATOM 1351 N N . LEU A 1 167 ? -4.317 -7.841 20.364 1.00 50.47 167 LEU A N 1
ATOM 1352 C CA . LEU A 1 167 ? -4.969 -7.547 19.084 1.00 50.47 167 LEU A CA 1
ATOM 1353 C C . LEU A 1 167 ? -4.543 -8.609 18.062 1.00 50.47 167 LEU A C 1
ATOM 1355 O O . LEU A 1 167 ? -3.460 -8.547 17.485 1.00 50.47 167 LEU A O 1
ATOM 1359 N N . ASN A 1 168 ? -5.411 -9.599 17.856 1.00 48.94 168 ASN A N 1
ATOM 1360 C CA . ASN A 1 168 ? -5.173 -10.706 16.933 1.00 48.94 168 ASN A CA 1
ATOM 1361 C C . ASN A 1 168 ? -5.310 -10.239 15.475 1.00 48.94 168 ASN A C 1
ATOM 1363 O O . ASN A 1 168 ? -6.411 -10.225 14.918 1.00 48.94 168 ASN A O 1
ATOM 1367 N N . PHE A 1 169 ? -4.194 -9.877 14.846 1.00 52.78 169 PHE A N 1
ATOM 1368 C CA . PHE A 1 169 ? -4.079 -9.891 13.390 1.00 52.78 169 PHE A CA 1
ATOM 1369 C C . PHE A 1 169 ? -3.640 -11.291 12.979 1.00 52.78 169 PHE A C 1
ATOM 1371 O O . PHE A 1 169 ? -2.537 -11.720 13.317 1.00 52.78 169 PHE A O 1
ATOM 1378 N N . ASN A 1 170 ? -4.493 -12.011 12.257 1.00 52.00 170 ASN A N 1
ATOM 1379 C CA . ASN A 1 170 ? -4.093 -13.267 11.646 1.00 52.00 170 ASN A CA 1
ATOM 1380 C C . ASN A 1 170 ? -3.150 -12.954 10.481 1.00 52.00 170 ASN A C 1
ATOM 1382 O O . ASN A 1 170 ? -3.582 -12.587 9.389 1.00 52.00 170 ASN A O 1
ATOM 1386 N N . ILE A 1 171 ? -1.846 -13.072 10.731 1.00 51.72 171 ILE A N 1
ATOM 1387 C CA . ILE A 1 171 ? -0.824 -13.023 9.686 1.00 51.72 171 ILE A CA 1
ATOM 1388 C C . ILE A 1 171 ? -0.733 -14.425 9.087 1.00 51.72 171 ILE A C 1
ATOM 1390 O O . ILE A 1 171 ? -0.115 -15.321 9.666 1.0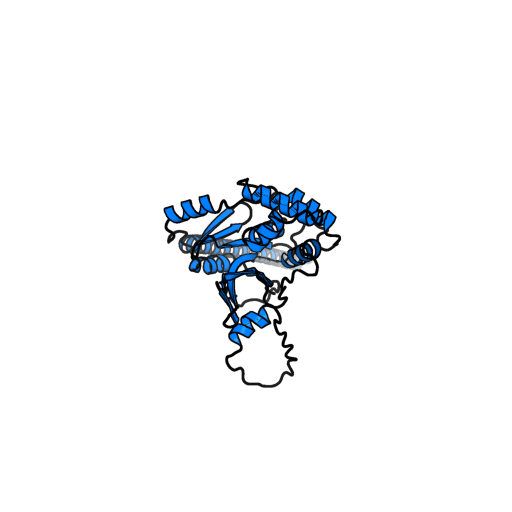0 51.72 171 ILE A O 1
ATOM 1394 N N . ILE A 1 172 ? -1.343 -14.627 7.921 1.00 51.94 172 ILE A N 1
ATOM 1395 C CA . ILE A 1 172 ? -1.281 -15.913 7.221 1.00 51.94 172 ILE A CA 1
ATOM 1396 C C . ILE A 1 172 ? 0.013 -15.949 6.400 1.00 51.94 172 ILE A C 1
ATOM 1398 O O . ILE A 1 172 ? 0.099 -15.403 5.298 1.00 51.94 172 ILE A O 1
ATOM 1402 N N . LYS A 1 173 ? 1.046 -16.609 6.940 1.00 44.31 173 LYS A N 1
ATOM 1403 C CA . LYS A 1 173 ? 2.366 -16.776 6.298 1.00 44.31 173 LYS A CA 1
ATOM 1404 C C . LYS A 1 173 ? 2.415 -17.915 5.261 1.00 44.31 173 LYS A C 1
ATOM 1406 O O . LYS A 1 173 ? 3.437 -18.591 5.166 1.00 44.31 173 LYS A O 1
ATOM 1411 N N . ASN A 1 174 ? 1.352 -18.170 4.492 1.00 42.34 174 ASN A N 1
ATOM 1412 C CA . ASN A 1 174 ? 1.407 -19.076 3.330 1.00 42.34 174 ASN A CA 1
ATOM 1413 C C . ASN A 1 174 ? 0.108 -19.058 2.486 1.00 42.34 174 ASN A C 1
ATOM 1415 O O . ASN A 1 174 ? -0.757 -19.901 2.697 1.00 42.34 174 ASN A O 1
ATOM 1419 N N . PRO A 1 175 ? -0.072 -18.151 1.515 1.00 40.84 175 PRO A N 1
ATOM 1420 C CA . PRO A 1 175 ? -1.268 -18.145 0.678 1.00 40.84 175 PRO A CA 1
ATOM 1421 C C . PRO A 1 175 ? -1.341 -19.304 -0.291 1.00 40.84 175 PRO A C 1
ATOM 1423 O O . PRO A 1 175 ? -2.439 -19.573 -0.747 1.00 40.84 175 PRO A O 1
ATOM 1426 N N . ILE A 1 176 ? -0.232 -19.989 -0.595 1.00 36.66 176 ILE A N 1
ATOM 1427 C CA . ILE A 1 176 ? -0.293 -21.189 -1.438 1.00 36.66 176 ILE A CA 1
ATOM 1428 C C . ILE A 1 176 ? -1.259 -22.179 -0.779 1.00 36.66 176 ILE A C 1
ATOM 1430 O O . ILE A 1 176 ? -2.196 -22.615 -1.417 1.00 36.66 176 ILE A O 1
ATOM 1434 N N . SER A 1 177 ? -1.203 -22.357 0.547 1.00 35.94 177 SER A N 1
ATOM 1435 C CA . SER A 1 177 ? -2.153 -23.242 1.228 1.00 35.94 177 SER A CA 1
ATOM 1436 C C . SER A 1 177 ? -3.593 -22.720 1.306 1.00 35.94 177 SER A C 1
ATOM 1438 O O . SER A 1 177 ? -4.444 -23.514 1.655 1.00 35.94 177 SER A O 1
ATOM 1440 N N . TYR A 1 178 ? -3.902 -21.442 1.043 1.00 34.66 178 TYR A N 1
ATOM 1441 C CA . TYR A 1 178 ? -5.266 -20.895 1.212 1.00 34.66 178 TYR A CA 1
ATOM 1442 C C . TYR A 1 178 ? -5.936 -20.470 -0.096 1.00 34.66 178 TYR A C 1
ATOM 1444 O O . TYR A 1 178 ? -7.144 -20.623 -0.244 1.00 34.66 178 TYR A O 1
ATOM 1452 N N . VAL A 1 179 ? -5.156 -19.983 -1.060 1.00 36.28 179 VAL A N 1
ATOM 1453 C CA . VAL A 1 179 ? -5.594 -19.835 -2.452 1.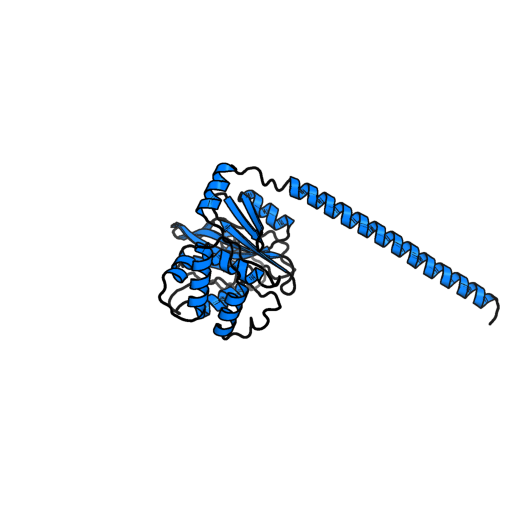00 36.28 179 VAL A CA 1
ATOM 1454 C C . VAL A 1 179 ? -5.780 -21.223 -3.059 1.00 36.28 179 VAL A C 1
ATOM 1456 O O . VAL A 1 179 ? -6.777 -21.429 -3.748 1.00 36.28 179 VAL A O 1
ATOM 1459 N N . ASP A 1 180 ? -4.925 -22.187 -2.688 1.00 31.11 180 ASP A N 1
ATOM 1460 C CA . ASP A 1 180 ? -5.181 -23.588 -2.987 1.00 31.11 180 ASP A CA 1
ATOM 1461 C C . ASP A 1 180 ? -6.227 -24.187 -2.027 1.00 31.11 180 ASP A C 1
ATOM 1463 O O . ASP A 1 180 ? -7.096 -24.855 -2.544 1.00 31.11 180 ASP A O 1
ATOM 1467 N N . ALA A 1 181 ? -6.330 -23.897 -0.711 1.00 32.34 181 ALA A N 1
ATOM 1468 C CA . ALA A 1 181 ? -7.446 -24.454 0.108 1.00 32.34 181 ALA A CA 1
ATOM 1469 C C . ALA A 1 181 ? -8.851 -23.994 -0.320 1.00 32.34 181 ALA A C 1
ATOM 1471 O O . ALA A 1 181 ? -9.804 -24.760 -0.201 1.00 32.34 181 ALA A O 1
ATOM 1472 N N . ALA A 1 182 ? -9.000 -22.785 -0.870 1.00 32.66 182 ALA A N 1
ATOM 1473 C CA . ALA A 1 182 ? -10.263 -22.351 -1.471 1.00 32.66 182 ALA A CA 1
ATOM 1474 C C . ALA A 1 182 ? -10.552 -23.045 -2.823 1.00 32.66 182 ALA A C 1
ATOM 1476 O O . ALA A 1 182 ? -11.691 -23.030 -3.290 1.00 32.66 182 ALA A O 1
ATOM 1477 N N . LEU A 1 183 ? -9.543 -23.669 -3.445 1.00 31.14 183 LEU A N 1
ATOM 1478 C CA . LEU A 1 183 ? -9.645 -24.466 -4.675 1.00 31.14 183 LEU A CA 1
ATOM 1479 C C . LEU A 1 183 ? -9.502 -25.992 -4.443 1.00 31.14 183 LEU A C 1
ATOM 1481 O O . LEU A 1 183 ? -9.878 -26.758 -5.327 1.00 31.14 183 LEU A O 1
ATOM 1485 N N . LEU A 1 184 ? -9.048 -26.452 -3.269 1.00 30.50 184 LEU A N 1
ATOM 1486 C CA . LEU A 1 184 ? -8.699 -27.852 -2.963 1.00 30.50 184 LEU A CA 1
ATOM 1487 C C . LEU A 1 184 ? -9.880 -28.714 -2.521 1.00 30.50 184 LEU A C 1
ATOM 1489 O O . LEU A 1 184 ? -9.709 -29.909 -2.308 1.00 30.50 184 LEU A O 1
ATOM 1493 N N . PHE A 1 185 ? -11.095 -28.171 -2.460 1.00 32.91 185 PHE A N 1
ATOM 1494 C CA . PHE A 1 185 ? -12.298 -28.994 -2.287 1.00 32.91 185 PHE A CA 1
ATOM 1495 C C . PHE A 1 185 ? -12.797 -29.636 -3.592 1.00 32.91 185 PHE A C 1
ATOM 1497 O O . PHE A 1 185 ? -13.949 -30.063 -3.677 1.00 32.91 185 PHE A O 1
ATOM 1504 N N . ARG A 1 186 ? -11.948 -29.748 -4.621 1.00 33.44 186 ARG A N 1
ATOM 1505 C CA . ARG A 1 186 ? -12.210 -30.605 -5.784 1.00 33.44 186 ARG A CA 1
ATOM 1506 C C . ARG A 1 186 ? -11.034 -31.543 -6.040 1.00 33.44 186 ARG A C 1
ATOM 1508 O O . ARG A 1 186 ? -10.074 -31.177 -6.700 1.00 33.44 186 ARG A O 1
ATOM 1515 N N . GLU A 1 187 ? -11.185 -32.736 -5.466 1.00 40.22 187 GLU A N 1
ATOM 1516 C CA . GLU A 1 187 ? -10.626 -34.037 -5.860 1.00 40.22 187 GLU A CA 1
ATOM 1517 C C . GLU A 1 187 ? -9.221 -34.029 -6.485 1.00 40.22 187 GLU A C 1
ATOM 1519 O O . GLU A 1 187 ? -9.064 -33.881 -7.696 1.00 40.22 187 GLU A O 1
ATOM 1524 N N . ILE A 1 188 ? -8.202 -34.325 -5.671 1.00 39.81 188 ILE A N 1
ATOM 1525 C CA . ILE A 1 188 ? -6.928 -34.854 -6.172 1.00 39.81 188 ILE A CA 1
ATOM 1526 C C . ILE A 1 188 ? -6.857 -36.339 -5.787 1.00 39.81 188 ILE A C 1
ATOM 1528 O O . ILE A 1 188 ? -6.898 -36.657 -4.596 1.00 39.81 188 ILE A O 1
ATOM 1532 N N . PRO A 1 189 ? -6.771 -37.265 -6.759 1.00 42.56 189 PRO A N 1
ATOM 1533 C CA . PRO A 1 189 ? -6.478 -38.661 -6.483 1.00 42.56 189 PRO A CA 1
ATOM 1534 C C . PRO A 1 189 ? -5.032 -38.790 -6.002 1.00 42.56 189 PRO A C 1
ATOM 1536 O O . PRO A 1 189 ? -4.106 -38.2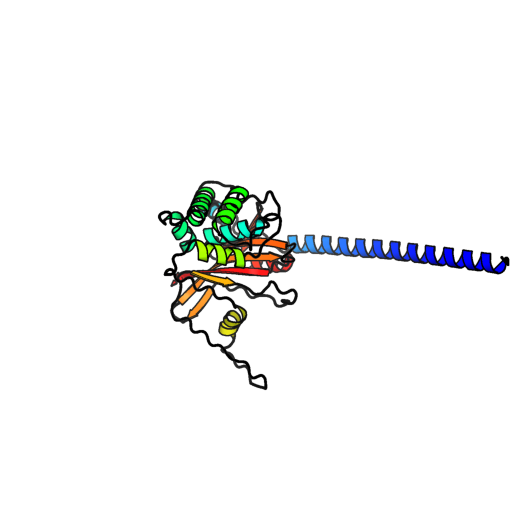85 -6.637 1.00 42.56 189 PRO A O 1
ATOM 1539 N N . ASN A 1 190 ? -4.872 -39.484 -4.878 1.00 46.59 190 ASN A N 1
ATOM 1540 C CA . ASN A 1 190 ? -3.598 -39.918 -4.319 1.00 46.59 190 ASN A CA 1
ATOM 1541 C C . ASN A 1 190 ? -2.729 -40.622 -5.365 1.00 46.59 190 ASN A C 1
ATOM 1543 O O . ASN A 1 190 ? -3.242 -41.470 -6.085 1.00 46.59 190 ASN A O 1
ATOM 1547 N N . ASP A 1 191 ? -1.421 -40.348 -5.351 1.00 45.34 191 ASP A N 1
ATOM 1548 C CA . ASP A 1 191 ? -0.423 -41.417 -5.236 1.00 45.34 191 ASP A CA 1
ATOM 1549 C C . ASP A 1 191 ? 0.979 -40.878 -4.864 1.00 45.34 191 ASP A C 1
ATOM 1551 O O . ASP A 1 191 ? 1.641 -40.172 -5.622 1.00 45.34 191 ASP A O 1
ATOM 1555 N N . ASN A 1 192 ? 1.450 -41.322 -3.692 1.00 44.34 192 ASN A N 1
ATOM 1556 C CA . ASN A 1 192 ? 2.856 -41.533 -3.314 1.00 44.34 192 ASN A CA 1
ATOM 1557 C C . ASN A 1 192 ? 3.807 -40.346 -3.070 1.00 44.34 192 ASN A C 1
ATOM 1559 O O . ASN A 1 192 ? 4.980 -40.405 -3.438 1.00 44.34 192 ASN A O 1
ATOM 1563 N N . LEU A 1 193 ? 3.383 -39.376 -2.263 1.00 40.44 193 LEU A N 1
ATOM 1564 C CA . LEU A 1 193 ? 4.272 -38.679 -1.326 1.00 40.44 193 LEU A CA 1
ATOM 1565 C C . LEU A 1 193 ? 3.552 -38.627 0.022 1.00 40.44 193 LEU A C 1
ATOM 1567 O O . LEU A 1 193 ? 2.386 -38.254 0.079 1.00 40.44 193 LEU A O 1
ATOM 1571 N N . SER A 1 194 ? 4.214 -39.020 1.112 1.00 39.00 194 SER A N 1
ATOM 1572 C CA . SER A 1 194 ? 3.696 -38.776 2.462 1.00 39.00 194 SER A CA 1
ATOM 1573 C C . SER A 1 194 ? 3.808 -37.277 2.754 1.00 39.00 194 SER A C 1
ATOM 1575 O O . SER A 1 194 ? 4.725 -36.833 3.449 1.00 39.00 194 SER A O 1
ATOM 1577 N N . GLU A 1 195 ? 2.932 -36.488 2.137 1.00 42.28 195 GLU A N 1
ATOM 1578 C CA . GLU A 1 195 ? 2.739 -35.088 2.470 1.00 42.28 195 GLU A CA 1
ATOM 1579 C C . GLU A 1 195 ? 2.208 -35.032 3.899 1.00 42.28 195 GLU A C 1
ATOM 1581 O O . GLU A 1 195 ? 1.155 -35.576 4.228 1.00 42.28 195 GLU A O 1
ATOM 1586 N N . ILE A 1 196 ? 2.986 -34.416 4.787 1.00 35.53 196 ILE A N 1
ATOM 1587 C CA . ILE A 1 196 ? 2.494 -34.058 6.111 1.00 35.53 196 ILE A CA 1
ATOM 1588 C C . ILE A 1 196 ? 1.519 -32.903 5.891 1.00 35.53 196 ILE A C 1
ATOM 1590 O O . ILE A 1 196 ? 1.932 -31.754 5.725 1.00 35.53 196 ILE A O 1
ATOM 1594 N N . GLU A 1 197 ? 0.228 -33.219 5.866 1.00 40.44 197 GLU A N 1
ATOM 1595 C CA . GLU A 1 197 ? -0.839 -32.228 5.846 1.00 40.44 197 GLU A CA 1
ATOM 1596 C C . GLU A 1 197 ? -0.895 -31.538 7.217 1.00 40.44 197 GLU A C 1
ATOM 1598 O O . GLU A 1 197 ? -1.386 -32.080 8.207 1.00 40.44 197 GLU A O 1
ATOM 1603 N N . ILE A 1 198 ? -0.331 -30.332 7.305 1.00 39.28 198 ILE A N 1
ATOM 1604 C CA . ILE A 1 198 ? -0.487 -29.481 8.487 1.00 39.28 198 ILE A CA 1
ATOM 1605 C C . ILE A 1 198 ? -1.771 -28.675 8.299 1.00 39.28 198 ILE A C 1
ATOM 1607 O O . ILE A 1 198 ? -1.757 -27.596 7.702 1.00 39.28 198 ILE A O 1
ATOM 1611 N N . VAL A 1 199 ? -2.879 -29.191 8.829 1.00 45.25 199 VAL A N 1
ATOM 1612 C CA . VAL A 1 199 ? -4.148 -28.461 8.893 1.00 45.25 199 VAL A CA 1
ATOM 16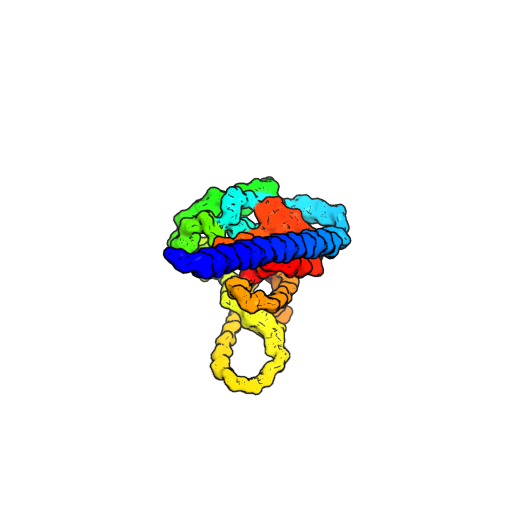13 C C . VAL A 1 199 ? -4.055 -27.421 10.008 1.00 45.25 199 VAL A C 1
ATOM 1615 O O . VAL A 1 199 ? -4.022 -27.755 11.191 1.00 45.25 199 VAL A O 1
ATOM 1618 N N . ASN A 1 200 ? -3.996 -26.143 9.636 1.00 52.62 200 ASN A N 1
ATOM 1619 C CA . ASN A 1 200 ? -4.150 -25.042 10.583 1.00 52.62 200 ASN A CA 1
ATOM 1620 C C . ASN A 1 200 ? -5.589 -24.526 10.506 1.00 52.62 200 ASN A C 1
ATOM 1622 O O . ASN A 1 200 ? -5.978 -23.920 9.508 1.00 52.62 200 ASN A O 1
ATOM 1626 N N . GLU A 1 201 ? -6.368 -24.746 11.563 1.00 56.78 201 GLU A N 1
ATOM 1627 C CA . GLU A 1 201 ? -7.728 -24.219 11.677 1.00 56.78 201 GLU A CA 1
ATOM 1628 C C . GLU A 1 201 ? -7.704 -22.748 12.130 1.00 56.78 201 GLU A C 1
ATOM 1630 O O . GLU A 1 201 ? -6.988 -22.372 13.066 1.00 56.78 201 GLU A O 1
ATOM 1635 N N . ILE A 1 202 ? -8.488 -21.887 11.471 1.00 60.12 202 ILE A N 1
ATOM 1636 C CA . ILE A 1 202 ? -8.689 -20.503 11.917 1.00 60.12 202 ILE A CA 1
ATOM 1637 C C . ILE A 1 202 ? -9.725 -20.521 13.043 1.00 60.12 202 ILE A C 1
ATOM 1639 O O . ILE A 1 202 ? -10.922 -20.532 12.807 1.00 60.12 202 ILE A O 1
ATOM 1643 N N . ILE A 1 203 ? -9.255 -20.476 14.289 1.00 56.41 203 ILE A N 1
ATOM 1644 C CA . ILE A 1 203 ? -10.129 -20.536 15.478 1.00 56.41 203 ILE A CA 1
ATOM 1645 C C . ILE A 1 203 ? -10.841 -19.189 15.734 1.00 56.41 203 ILE A C 1
ATOM 1647 O O . ILE A 1 203 ? -11.829 -19.112 16.464 1.00 56.41 203 ILE A O 1
ATOM 1651 N N . ARG A 1 204 ? -10.321 -18.082 15.181 1.00 62.19 204 ARG A N 1
ATOM 1652 C CA . ARG A 1 204 ? -10.892 -16.733 15.332 1.00 62.19 204 ARG A CA 1
ATOM 1653 C C . ARG A 1 204 ? -10.692 -15.907 14.074 1.00 62.19 204 ARG A C 1
ATOM 1655 O O . ARG A 1 204 ? -9.568 -15.800 13.589 1.00 62.19 204 ARG A O 1
ATOM 1662 N N . HIS A 1 205 ? -11.746 -15.235 13.624 1.00 67.50 205 HIS A N 1
ATOM 1663 C CA . HIS A 1 205 ? -11.689 -14.346 12.468 1.00 67.50 205 HIS A CA 1
ATOM 1664 C C . HIS A 1 205 ? -11.251 -12.938 12.883 1.00 67.50 205 HIS A C 1
ATOM 1666 O O . HIS A 1 205 ? -11.831 -12.314 13.776 1.00 67.50 205 HIS A O 1
ATOM 1672 N N . SER A 1 206 ? -10.201 -12.435 12.236 1.00 74.56 206 SER A N 1
ATOM 1673 C CA . SER A 1 206 ? -9.761 -11.048 12.379 1.00 74.56 206 SER A CA 1
ATOM 1674 C C . SER A 1 206 ? -10.640 -10.137 11.523 1.00 74.56 206 SER A C 1
ATOM 1676 O O . SER A 1 206 ? -11.068 -10.515 10.439 1.00 74.56 206 SER A O 1
ATOM 1678 N N . LYS A 1 207 ? -10.860 -8.891 11.961 1.00 82.12 207 LYS A N 1
ATOM 1679 C CA . LYS A 1 207 ? -11.574 -7.887 11.143 1.00 82.12 207 LYS A CA 1
ATOM 1680 C C . LYS A 1 207 ? -10.799 -7.464 9.889 1.00 82.12 207 LYS A C 1
ATOM 1682 O O . LYS A 1 207 ? -11.369 -6.874 8.975 1.00 82.12 207 LYS A O 1
ATOM 1687 N N . VAL A 1 208 ? -9.491 -7.709 9.897 1.00 84.75 208 VAL A N 1
ATOM 1688 C CA . VAL A 1 208 ? -8.575 -7.450 8.792 1.00 84.75 208 VAL A CA 1
ATOM 1689 C C . VAL A 1 208 ? -7.742 -8.703 8.577 1.00 84.75 208 VAL A C 1
ATOM 1691 O O . VAL A 1 208 ? -7.129 -9.201 9.524 1.00 84.75 208 VAL A O 1
ATOM 1694 N N . PHE A 1 209 ? -7.703 -9.181 7.339 1.00 86.31 209 PHE A N 1
ATOM 1695 C CA . PHE A 1 209 ? -6.840 -10.274 6.913 1.00 86.31 209 PHE A CA 1
ATOM 1696 C C . PHE A 1 209 ? -5.711 -9.720 6.060 1.00 86.31 209 PHE A C 1
ATOM 1698 O O . PHE A 1 209 ? -5.952 -9.006 5.086 1.00 86.31 209 PHE A O 1
ATOM 1705 N N . VAL A 1 210 ? -4.475 -10.059 6.425 1.00 85.62 210 VAL A N 1
ATOM 1706 C CA . VAL A 1 210 ? -3.300 -9.692 5.637 1.00 85.62 210 VAL A CA 1
ATOM 1707 C C . VAL A 1 210 ? -2.627 -10.948 5.113 1.00 85.62 210 VAL A C 1
ATOM 1709 O O . VAL A 1 210 ? -2.233 -11.828 5.879 1.00 85.62 210 VAL A O 1
ATOM 1712 N N . ILE A 1 211 ? -2.533 -11.037 3.787 1.00 86.06 211 ILE A N 1
ATOM 1713 C CA . ILE A 1 211 ? -2.046 -12.219 3.075 1.00 86.06 211 ILE A CA 1
ATOM 1714 C C . ILE A 1 211 ? -0.704 -11.904 2.415 1.00 86.06 211 ILE A C 1
ATOM 1716 O O . ILE A 1 211 ? -0.574 -10.918 1.692 1.00 86.06 211 ILE A O 1
ATOM 1720 N N . HIS A 1 212 ? 0.297 -12.754 2.655 1.00 84.81 212 HIS A N 1
ATOM 1721 C CA . HIS A 1 212 ? 1.678 -12.566 2.197 1.00 84.81 212 HIS A CA 1
ATOM 1722 C C . HIS A 1 212 ? 2.014 -13.515 1.043 1.00 84.81 212 HIS A C 1
ATOM 1724 O O . HIS A 1 212 ? 2.271 -14.689 1.292 1.00 84.81 212 HIS A O 1
ATOM 1730 N N . SER A 1 213 ? 2.066 -13.057 -0.209 1.00 80.19 213 SER A N 1
ATOM 1731 C CA . SER A 1 213 ? 2.434 -13.957 -1.316 1.00 80.19 213 SER A CA 1
ATOM 1732 C C . SER A 1 213 ? 3.903 -14.370 -1.276 1.00 80.19 213 SER A C 1
ATOM 1734 O O . SER A 1 213 ? 4.786 -13.534 -1.116 1.00 80.19 213 SER A O 1
ATOM 1736 N N . ARG A 1 214 ? 4.200 -15.649 -1.533 1.00 69.06 214 ARG A N 1
ATOM 1737 C CA . ARG A 1 214 ? 5.580 -16.152 -1.692 1.00 69.06 214 ARG A CA 1
ATOM 1738 C C . ARG A 1 214 ? 6.196 -15.818 -3.065 1.00 69.06 214 ARG A C 1
ATOM 1740 O O . ARG A 1 214 ? 7.191 -16.425 -3.464 1.00 69.06 214 ARG A O 1
ATOM 1747 N N . SER A 1 215 ? 5.648 -14.829 -3.777 1.00 58.94 215 SER A N 1
ATOM 1748 C CA . SER A 1 215 ? 6.046 -14.418 -5.135 1.00 58.94 215 SER A CA 1
ATOM 1749 C C . SER A 1 215 ? 7.504 -13.951 -5.282 1.00 58.94 215 SER A C 1
ATOM 1751 O O . SER A 1 215 ? 7.937 -13.698 -6.404 1.00 58.94 215 SER A O 1
ATOM 1753 N N . CYS A 1 216 ? 8.283 -13.846 -4.198 1.00 52.81 216 CYS A N 1
ATOM 1754 C CA . CYS A 1 216 ? 9.704 -13.478 -4.236 1.00 52.81 216 CYS A CA 1
ATOM 1755 C C . CYS A 1 216 ? 10.615 -14.561 -4.848 1.00 52.81 216 CYS A C 1
ATOM 1757 O O . CYS A 1 216 ? 11.809 -14.322 -5.022 1.00 52.81 216 CYS A O 1
ATOM 1759 N N . SER A 1 217 ? 10.096 -15.750 -5.183 1.00 53.53 217 SER A N 1
ATOM 1760 C CA . SER A 1 217 ? 10.877 -16.751 -5.916 1.00 53.53 217 SER A CA 1
ATOM 1761 C C . SER A 1 217 ? 10.857 -16.479 -7.426 1.00 53.53 217 SER A C 1
ATOM 1763 O O . SER A 1 217 ? 9.803 -16.323 -8.044 1.00 53.53 217 SER A O 1
ATOM 1765 N N . ASN A 1 218 ? 12.040 -16.492 -8.051 1.00 49.59 218 ASN A N 1
ATOM 1766 C CA . ASN A 1 218 ? 12.234 -16.319 -9.501 1.00 49.59 218 ASN A CA 1
ATOM 1767 C C . ASN A 1 218 ? 11.502 -17.368 -10.369 1.00 49.59 218 ASN A C 1
ATOM 1769 O O . ASN A 1 218 ? 11.570 -17.297 -11.590 1.00 49.59 218 ASN A O 1
ATOM 1773 N N . LYS A 1 219 ? 10.838 -18.355 -9.754 1.00 47.19 219 LYS A N 1
ATOM 1774 C CA . LYS A 1 219 ? 10.166 -19.478 -10.418 1.00 47.19 219 LYS A CA 1
ATOM 1775 C C . LYS A 1 219 ? 8.642 -19.368 -10.461 1.00 47.19 219 LYS A C 1
ATOM 1777 O O . LYS A 1 219 ? 8.015 -20.212 -11.091 1.00 47.19 219 LYS A O 1
ATOM 1782 N N . PHE A 1 220 ? 8.037 -18.366 -9.819 1.00 49.12 220 PHE A N 1
ATOM 1783 C CA . PHE A 1 220 ? 6.589 -18.169 -9.914 1.00 49.12 220 PHE A CA 1
ATOM 1784 C C . PHE A 1 220 ? 6.243 -17.597 -11.298 1.00 49.12 220 PHE A C 1
ATOM 1786 O O . PHE A 1 220 ? 6.300 -16.379 -11.503 1.00 49.12 220 PHE A O 1
ATOM 1793 N N . ASN A 1 221 ? 5.977 -18.513 -12.237 1.00 51.41 221 ASN A N 1
ATOM 1794 C CA . ASN A 1 221 ? 5.521 -18.272 -13.613 1.00 51.41 221 ASN A CA 1
ATOM 1795 C C . ASN A 1 221 ? 3.993 -18.350 -13.751 1.00 51.41 221 ASN A C 1
ATOM 1797 O O . ASN A 1 221 ? 3.458 -18.106 -14.829 1.00 51.41 221 ASN A O 1
ATOM 1801 N N . GLU A 1 222 ? 3.286 -18.703 -12.682 1.00 59.56 222 GLU A N 1
ATOM 1802 C CA . GLU A 1 222 ? 1.836 -18.832 -12.711 1.00 59.56 222 GLU A CA 1
ATOM 1803 C C . GLU A 1 222 ? 1.170 -17.484 -12.440 1.00 59.56 222 GLU A C 1
ATOM 1805 O O . GLU A 1 222 ? 1.542 -16.750 -11.517 1.00 59.56 222 GLU A O 1
ATOM 1810 N N . ARG A 1 223 ? 0.177 -17.151 -13.272 1.00 63.84 223 ARG A N 1
ATOM 1811 C CA . ARG A 1 223 ? -0.655 -15.960 -13.097 1.00 63.84 223 ARG A CA 1
ATOM 1812 C C . ARG A 1 223 ? -1.434 -16.091 -11.790 1.00 63.84 223 ARG A C 1
ATOM 1814 O O . ARG A 1 223 ? -2.382 -16.867 -11.703 1.00 63.84 223 ARG A O 1
ATOM 1821 N N . LEU A 1 224 ? -1.054 -15.305 -10.785 1.00 69.88 224 LEU A N 1
ATOM 1822 C CA . LEU A 1 224 ? -1.799 -15.208 -9.532 1.00 69.88 224 LEU A CA 1
ATOM 1823 C C . LEU A 1 224 ? -3.181 -14.611 -9.802 1.00 69.88 224 LEU A C 1
ATOM 1825 O O . LEU A 1 224 ? -3.314 -13.443 -10.176 1.00 69.88 224 LEU A O 1
ATOM 1829 N N . LYS A 1 225 ? -4.223 -15.410 -9.571 1.00 76.69 225 LYS A N 1
ATOM 1830 C CA . LYS A 1 225 ? -5.600 -14.929 -9.613 1.00 76.69 225 LYS A CA 1
ATOM 1831 C C . LYS A 1 225 ? -5.881 -14.108 -8.358 1.00 76.69 225 LYS A C 1
ATOM 1833 O O . LYS A 1 225 ? -6.021 -14.642 -7.262 1.00 76.69 225 LYS A O 1
ATOM 1838 N N . ILE A 1 226 ? -5.973 -12.796 -8.529 1.00 83.50 226 ILE A N 1
ATOM 1839 C CA . ILE A 1 226 ? -6.388 -11.888 -7.460 1.00 83.50 226 ILE A CA 1
ATOM 1840 C C . ILE A 1 226 ? -7.914 -11.924 -7.371 1.00 83.50 226 ILE A C 1
ATOM 1842 O O . ILE A 1 226 ? -8.602 -11.737 -8.374 1.00 83.50 226 ILE A O 1
ATOM 1846 N N . CYS A 1 227 ? -8.449 -12.168 -6.179 1.00 85.31 227 CYS A N 1
ATOM 1847 C CA . CYS A 1 227 ? -9.888 -12.174 -5.930 1.00 85.31 227 CYS A CA 1
ATOM 1848 C C . CYS A 1 227 ? -10.299 -10.885 -5.207 1.00 85.31 227 CYS A C 1
ATOM 1850 O O . CYS A 1 227 ? -9.605 -10.450 -4.289 1.00 85.31 227 CYS A O 1
ATOM 1852 N N . LYS A 1 228 ? -11.429 -10.281 -5.607 1.00 89.50 228 LYS A N 1
ATOM 1853 C CA . LYS A 1 228 ? -12.009 -9.123 -4.900 1.00 89.50 228 LYS A CA 1
ATOM 1854 C C . LYS A 1 228 ? -12.568 -9.501 -3.533 1.00 89.50 228 LYS A C 1
ATOM 1856 O O . LYS A 1 228 ? -12.625 -8.661 -2.646 1.00 89.50 228 LYS A O 1
ATOM 1861 N N . GLU A 1 229 ? -12.980 -10.752 -3.386 1.00 89.38 229 GLU A N 1
ATOM 1862 C CA . GLU A 1 229 ? -13.595 -11.277 -2.179 1.00 89.38 229 GLU A CA 1
ATOM 1863 C C . GLU A 1 229 ? -12.843 -12.520 -1.721 1.00 89.38 229 GLU A C 1
ATOM 1865 O O . GLU A 1 229 ? -12.388 -13.330 -2.532 1.00 89.38 229 GLU A O 1
ATOM 1870 N N . LEU A 1 230 ? -12.723 -12.648 -0.407 1.00 84.56 230 LEU A N 1
ATOM 1871 C CA . LEU A 1 230 ? -12.201 -13.812 0.280 1.00 84.56 230 LEU A CA 1
ATOM 1872 C C . LEU A 1 230 ? -13.296 -14.334 1.208 1.00 84.56 230 LEU A C 1
ATOM 1874 O O . LEU A 1 230 ? -13.642 -13.693 2.206 1.00 84.56 230 LEU A O 1
ATOM 1878 N N . ILE A 1 231 ? -13.826 -15.501 0.860 1.00 83.88 231 ILE A N 1
ATOM 1879 C CA . ILE A 1 231 ? -14.804 -16.237 1.658 1.00 83.88 231 ILE A CA 1
ATOM 1880 C C . ILE A 1 231 ? -14.014 -17.266 2.462 1.00 83.88 231 ILE A C 1
ATOM 1882 O O . ILE A 1 231 ? -13.407 -18.159 1.876 1.00 83.88 231 ILE A O 1
ATOM 1886 N N . ILE A 1 232 ? -13.961 -17.089 3.782 1.00 73.94 232 ILE A N 1
ATOM 1887 C CA . ILE A 1 232 ? -13.268 -18.029 4.679 1.00 73.94 232 ILE A CA 1
ATOM 1888 C C . ILE A 1 232 ? -14.250 -19.106 5.144 1.00 73.94 232 ILE A C 1
ATOM 1890 O O . ILE A 1 232 ? -13.903 -20.281 5.158 1.00 73.94 232 ILE A O 1
ATOM 1894 N N . ASP A 1 233 ? -15.483 -18.703 5.450 1.00 74.19 233 ASP A N 1
ATOM 1895 C CA . ASP A 1 233 ? -16.634 -19.584 5.632 1.00 74.19 233 ASP A CA 1
ATOM 1896 C C . ASP A 1 233 ? -17.935 -18.851 5.241 1.00 74.19 233 ASP A C 1
ATOM 1898 O O . ASP A 1 233 ? -17.900 -17.711 4.766 1.00 74.19 233 ASP A O 1
ATOM 1902 N N . GLU A 1 234 ? -19.087 -19.504 5.420 1.00 75.38 234 GLU A N 1
ATOM 1903 C CA . GLU A 1 234 ? -20.408 -18.969 5.055 1.00 75.38 234 GLU A CA 1
ATOM 1904 C C . GLU A 1 234 ? -20.752 -17.633 5.737 1.00 75.38 234 GLU A C 1
ATOM 1906 O O . GLU A 1 234 ? -21.513 -16.840 5.175 1.00 75.38 234 GLU A O 1
ATOM 1911 N N . ASN A 1 235 ? -20.176 -17.370 6.913 1.00 78.56 235 ASN A N 1
ATOM 1912 C CA . ASN A 1 235 ? -20.473 -16.210 7.748 1.00 78.56 235 ASN A CA 1
ATOM 1913 C C . ASN A 1 235 ? -19.382 -15.135 7.711 1.00 78.56 235 ASN A C 1
ATOM 1915 O O . ASN A 1 235 ? -19.648 -14.019 8.140 1.00 78.56 235 ASN A O 1
ATOM 1919 N N . TYR A 1 236 ? -18.180 -15.440 7.214 1.00 79.44 236 TYR A N 1
ATOM 1920 C CA . TYR A 1 236 ? -17.058 -14.505 7.191 1.00 79.44 236 TYR A CA 1
ATOM 1921 C C . TYR A 1 236 ? -16.611 -14.203 5.767 1.00 79.44 236 TYR A C 1
ATOM 1923 O O . TYR A 1 236 ? -15.757 -14.880 5.175 1.00 79.44 236 TYR A O 1
ATOM 1931 N N . LYS A 1 237 ? -17.155 -13.100 5.250 1.00 87.25 237 LYS A N 1
ATOM 1932 C CA . LYS A 1 237 ? -16.788 -12.552 3.946 1.00 87.25 237 LYS A CA 1
ATOM 1933 C C . LYS A 1 237 ? -15.891 -11.344 4.125 1.00 87.25 237 LYS A C 1
ATOM 1935 O O . LYS A 1 237 ? -16.175 -10.435 4.906 1.00 87.25 237 LYS A O 1
ATOM 1940 N N . ASN A 1 238 ? -14.803 -11.324 3.368 1.00 87.00 238 ASN A N 1
ATOM 1941 C CA . ASN A 1 238 ? -13.858 -10.223 3.370 1.00 87.00 238 ASN A CA 1
ATOM 1942 C C . ASN A 1 238 ? -13.706 -9.662 1.965 1.00 87.00 238 ASN A C 1
ATOM 1944 O O . ASN A 1 238 ? -13.652 -10.402 0.990 1.00 87.00 238 ASN A O 1
ATOM 1948 N N . GLU A 1 239 ? -13.565 -8.353 1.877 1.00 93.94 239 GLU A N 1
ATOM 1949 C CA . GLU A 1 239 ? -13.322 -7.637 0.638 1.00 93.94 239 GLU A CA 1
ATOM 1950 C C . GLU A 1 239 ? -11.865 -7.183 0.554 1.00 93.94 239 GLU A C 1
ATOM 1952 O O . GLU A 1 239 ? -11.290 -6.713 1.536 1.00 93.94 239 GLU A O 1
ATOM 1957 N N . LEU A 1 240 ? -11.275 -7.290 -0.635 1.00 94.44 240 LEU A N 1
ATOM 1958 C CA . LEU A 1 240 ? -9.959 -6.755 -0.947 1.00 94.44 240 LEU A CA 1
ATOM 1959 C C . LEU A 1 240 ? -10.011 -5.224 -0.980 1.00 94.44 240 LEU A C 1
ATOM 1961 O O . LEU A 1 240 ? -10.684 -4.626 -1.819 1.00 94.44 240 LEU A O 1
ATOM 1965 N N . ILE A 1 241 ? -9.239 -4.590 -0.102 1.00 96.25 241 ILE A N 1
ATOM 1966 C CA . ILE A 1 241 ? -9.161 -3.130 0.004 1.00 96.25 241 ILE A CA 1
ATOM 1967 C C . ILE A 1 241 ? -7.946 -2.590 -0.739 1.00 96.25 241 ILE A C 1
ATOM 1969 O O . ILE A 1 241 ? -8.016 -1.577 -1.436 1.00 96.25 241 ILE A O 1
ATOM 1973 N N . SER A 1 242 ? -6.805 -3.250 -0.574 1.00 97.00 242 SER A N 1
ATOM 1974 C CA . SER A 1 242 ? -5.568 -2.852 -1.236 1.00 97.00 242 SER A CA 1
ATOM 1975 C C . SER A 1 242 ? -4.571 -3.995 -1.288 1.00 97.00 242 SER A C 1
ATOM 1977 O O . SER A 1 242 ? -4.685 -4.974 -0.549 1.00 97.00 242 SER A O 1
ATOM 1979 N N . PHE A 1 243 ? -3.576 -3.872 -2.157 1.00 96.25 243 PHE A N 1
ATOM 1980 C CA . PHE A 1 243 ? -2.440 -4.774 -2.170 1.00 96.25 243 PHE A CA 1
ATOM 1981 C C . PHE A 1 243 ? -1.181 -4.101 -2.712 1.00 96.25 243 PHE A C 1
ATOM 1983 O O . PHE A 1 243 ? -1.228 -3.242 -3.592 1.00 96.25 243 PHE A O 1
ATOM 1990 N N . GLY A 1 244 ? -0.036 -4.504 -2.170 1.00 95.69 244 GLY A N 1
ATOM 1991 C CA . GLY A 1 244 ? 1.278 -4.143 -2.675 1.00 95.69 244 GLY A CA 1
ATOM 1992 C C . GLY A 1 244 ? 1.719 -5.122 -3.755 1.00 95.69 244 GLY A C 1
ATOM 1993 O O . GLY A 1 244 ? 1.569 -6.338 -3.599 1.00 95.69 244 GLY A O 1
ATOM 1994 N N . CYS A 1 245 ? 2.300 -4.593 -4.825 1.00 94.12 245 CYS A N 1
ATOM 1995 C CA . CYS A 1 245 ? 2.961 -5.375 -5.862 1.00 94.12 245 CYS A CA 1
ATOM 1996 C C . CYS A 1 245 ? 4.445 -5.043 -5.927 1.00 94.12 245 CYS A C 1
ATOM 1998 O O . CYS A 1 245 ? 4.865 -3.952 -5.546 1.00 94.12 245 CYS A O 1
ATOM 2000 N N . HIS A 1 246 ? 5.220 -5.979 -6.456 1.00 92.19 246 HIS A N 1
ATOM 2001 C CA . HIS A 1 246 ? 6.654 -5.864 -6.648 1.00 92.19 246 HIS A CA 1
ATOM 2002 C C . HIS A 1 246 ? 7.033 -6.335 -8.051 1.00 92.19 246 HIS A C 1
ATOM 2004 O O . HIS A 1 246 ? 6.569 -7.384 -8.492 1.00 92.19 246 HIS A O 1
ATOM 2010 N N . ARG A 1 247 ? 7.901 -5.592 -8.735 1.00 90.12 247 ARG A N 1
ATOM 2011 C CA . ARG A 1 247 ? 8.584 -6.051 -9.954 1.00 90.12 247 ARG A CA 1
ATOM 2012 C C . ARG A 1 247 ? 10.091 -6.087 -9.730 1.00 90.12 247 ARG A C 1
ATOM 2014 O O . ARG A 1 247 ? 10.608 -5.285 -8.957 1.00 90.12 247 ARG A O 1
ATOM 2021 N N . GLY A 1 248 ? 10.796 -6.952 -10.452 1.00 87.19 248 GLY A N 1
ATOM 2022 C CA . GLY A 1 248 ? 12.248 -7.106 -10.338 1.00 87.19 248 GLY A CA 1
ATOM 2023 C C . GLY A 1 248 ? 12.673 -8.017 -9.183 1.00 87.19 248 GLY A C 1
ATOM 2024 O O . GLY A 1 248 ? 11.956 -8.942 -8.803 1.00 87.19 248 GLY A O 1
ATOM 2025 N N . THR A 1 249 ? 13.867 -7.776 -8.645 1.00 81.50 249 THR A N 1
ATOM 2026 C CA . THR A 1 249 ? 14.487 -8.601 -7.594 1.00 81.50 249 THR A CA 1
ATOM 2027 C C . THR A 1 249 ? 14.441 -7.898 -6.240 1.00 81.50 249 THR A C 1
ATOM 2029 O O . THR A 1 249 ? 14.327 -6.680 -6.182 1.00 81.50 249 THR A O 1
ATOM 2032 N N . LEU A 1 250 ? 14.630 -8.636 -5.141 1.00 68.25 250 LEU A N 1
ATOM 2033 C CA . LEU A 1 250 ? 14.717 -8.044 -3.794 1.00 68.25 250 LEU A CA 1
ATOM 2034 C C . LEU A 1 250 ? 15.838 -6.994 -3.654 1.00 68.25 250 LEU A C 1
ATOM 2036 O O . LEU A 1 250 ? 15.763 -6.109 -2.808 1.00 68.25 250 LEU A O 1
ATOM 2040 N N . GLN A 1 251 ? 16.900 -7.104 -4.455 1.00 73.50 251 GLN A N 1
ATOM 2041 C CA . GLN A 1 251 ? 18.052 -6.195 -4.411 1.00 73.50 251 GLN A CA 1
ATOM 2042 C C . GLN A 1 251 ? 17.860 -4.971 -5.313 1.00 73.50 251 GLN A C 1
ATOM 2044 O O . GLN A 1 251 ? 18.462 -3.925 -5.077 1.00 73.50 251 GLN A O 1
ATOM 2049 N N . SER A 1 252 ? 17.036 -5.109 -6.350 1.00 79.12 252 SER A N 1
ATOM 2050 C CA . SER A 1 252 ? 16.751 -4.078 -7.338 1.00 79.12 252 SER A CA 1
ATOM 2051 C C . SER A 1 252 ? 15.394 -4.375 -7.967 1.00 79.12 252 SER A C 1
ATOM 2053 O O . SER A 1 252 ? 15.275 -5.216 -8.867 1.00 79.12 252 SER A O 1
ATOM 2055 N N . GLY A 1 253 ? 14.366 -3.726 -7.434 1.00 88.19 253 GLY A N 1
ATOM 2056 C CA . GLY A 1 253 ? 12.990 -3.880 -7.864 1.00 88.19 253 GLY A CA 1
ATOM 2057 C C . GLY A 1 253 ? 12.231 -2.564 -7.810 1.00 88.19 253 GLY A C 1
ATOM 2058 O O . GLY A 1 253 ? 12.813 -1.478 -7.793 1.00 88.19 253 GLY A O 1
ATOM 2059 N N . HIS A 1 254 ? 10.909 -2.639 -7.834 1.00 92.56 254 HIS A N 1
ATOM 2060 C CA . HIS A 1 254 ? 10.051 -1.484 -7.602 1.00 92.56 254 HIS A CA 1
ATOM 2061 C C . HIS A 1 254 ? 8.718 -1.932 -7.026 1.00 92.56 254 HIS A C 1
ATOM 2063 O O . HIS A 1 254 ? 8.131 -2.902 -7.511 1.00 92.56 254 HIS A O 1
ATOM 2069 N N . TYR A 1 255 ? 8.243 -1.214 -6.014 1.00 94.12 255 TYR A N 1
ATOM 2070 C CA . TYR A 1 255 ? 6.970 -1.488 -5.366 1.00 94.12 255 TYR A CA 1
ATOM 2071 C C . TYR A 1 255 ? 5.909 -0.484 -5.799 1.00 94.12 255 TYR A C 1
ATOM 2073 O O . TYR A 1 255 ? 6.189 0.706 -5.936 1.00 94.12 255 TYR A O 1
ATOM 2081 N N . VAL A 1 256 ? 4.684 -0.974 -5.978 1.00 96.00 256 VAL A N 1
ATOM 2082 C CA . VAL A 1 256 ? 3.503 -0.146 -6.250 1.00 96.00 256 VAL A CA 1
ATOM 2083 C C . VAL A 1 256 ? 2.345 -0.571 -5.363 1.00 96.00 256 VAL A C 1
ATOM 2085 O O . VAL A 1 256 ? 2.190 -1.754 -5.055 1.00 96.00 256 VAL A O 1
ATOM 2088 N N . ALA A 1 257 ? 1.517 0.391 -4.965 1.00 97.50 257 ALA A N 1
ATOM 2089 C CA . ALA A 1 257 ? 0.278 0.124 -4.242 1.00 97.50 257 ALA A CA 1
ATOM 2090 C C . ALA A 1 257 ? -0.896 0.089 -5.218 1.00 97.50 257 ALA A C 1
ATOM 2092 O O . ALA A 1 257 ? -1.025 0.975 -6.060 1.00 97.50 257 ALA A O 1
ATOM 2093 N N . VAL A 1 258 ? -1.776 -0.894 -5.067 1.00 97.31 258 VAL A N 1
ATOM 2094 C CA . VAL A 1 258 ? -3.053 -0.971 -5.774 1.00 97.31 258 VAL A CA 1
ATOM 2095 C C . VAL A 1 258 ? -4.166 -0.827 -4.742 1.00 97.31 258 VAL A C 1
ATOM 2097 O O . VAL A 1 258 ? -4.225 -1.601 -3.790 1.00 97.31 258 VAL A O 1
ATOM 2100 N N . ILE A 1 259 ? -5.012 0.195 -4.879 1.00 96.94 259 ILE A N 1
ATOM 2101 C CA . ILE A 1 259 ? -5.995 0.588 -3.859 1.00 96.94 259 ILE A CA 1
ATOM 2102 C C . ILE A 1 259 ? -7.389 0.666 -4.463 1.00 96.94 259 ILE A C 1
ATOM 2104 O O . ILE A 1 259 ? -7.595 1.348 -5.469 1.00 96.94 259 ILE A O 1
ATOM 2108 N N . LYS A 1 260 ? -8.357 0.027 -3.806 1.00 95.50 260 LYS A N 1
ATOM 2109 C CA . LYS A 1 260 ? -9.771 0.142 -4.143 1.00 95.50 260 LYS A CA 1
ATOM 2110 C C . LYS A 1 260 ? -10.274 1.544 -3.800 1.00 95.50 260 LYS A C 1
ATOM 2112 O O . LYS A 1 260 ? -10.211 1.975 -2.648 1.00 95.50 260 LYS A O 1
ATOM 2117 N N . LEU A 1 261 ? -10.799 2.263 -4.788 1.00 92.81 261 LEU A N 1
ATOM 2118 C CA . LEU A 1 261 ? -11.466 3.549 -4.566 1.00 92.81 261 LEU A CA 1
ATOM 2119 C C . LEU A 1 261 ? -12.980 3.380 -4.479 1.00 92.81 261 LEU A C 1
ATOM 2121 O O . LEU A 1 261 ? -13.617 4.003 -3.630 1.00 92.81 261 LEU A O 1
ATOM 2125 N N . ASP A 1 262 ? -13.517 2.522 -5.340 1.00 91.19 262 ASP A N 1
ATOM 2126 C CA . ASP A 1 262 ? -14.932 2.183 -5.461 1.00 91.19 262 ASP A CA 1
ATOM 2127 C C . ASP A 1 262 ? -15.071 0.718 -5.928 1.00 91.19 262 ASP A C 1
ATOM 2129 O O . ASP A 1 262 ? -14.060 0.052 -6.155 1.00 91.19 262 ASP A O 1
ATOM 2133 N N . GLU A 1 263 ? -16.285 0.188 -6.086 1.00 87.88 263 GLU A N 1
ATOM 2134 C CA . GLU A 1 263 ? -16.547 -1.215 -6.469 1.00 87.88 263 GLU A CA 1
ATOM 2135 C C . GLU A 1 263 ? -15.730 -1.693 -7.681 1.00 87.88 263 GLU A C 1
ATOM 2137 O O . GLU A 1 263 ? -15.192 -2.810 -7.698 1.00 87.88 263 GLU A O 1
ATOM 2142 N N . ASN A 1 264 ? -15.603 -0.829 -8.690 1.00 88.69 264 ASN A N 1
ATOM 2143 C CA . ASN A 1 264 ? -14.904 -1.139 -9.933 1.00 88.69 264 ASN A CA 1
ATOM 2144 C C . ASN A 1 264 ? -13.696 -0.253 -10.219 1.00 88.69 264 ASN A C 1
ATOM 2146 O O . ASN A 1 264 ? -12.942 -0.601 -11.119 1.00 88.69 264 ASN A O 1
ATOM 2150 N N . ILE A 1 265 ? -13.464 0.815 -9.452 1.00 91.19 265 ILE A N 1
ATOM 2151 C CA . ILE A 1 265 ? -12.386 1.774 -9.718 1.00 91.19 265 ILE A CA 1
ATOM 2152 C C . ILE A 1 265 ? -11.242 1.552 -8.735 1.00 91.19 265 ILE A C 1
ATOM 2154 O O . ILE A 1 265 ? -11.421 1.627 -7.517 1.00 91.19 265 ILE A O 1
ATOM 2158 N N . TRP A 1 266 ? -10.054 1.333 -9.286 1.00 94.38 266 TRP A N 1
ATOM 2159 C CA . TRP A 1 266 ? -8.828 1.065 -8.551 1.00 94.38 266 TRP A CA 1
ATOM 2160 C C . TRP A 1 266 ? -7.744 2.058 -8.956 1.00 94.38 266 TRP A C 1
ATOM 2162 O O . TRP A 1 266 ? -7.604 2.393 -10.130 1.00 94.38 266 TRP A O 1
ATOM 2172 N N . ALA A 1 267 ? -6.972 2.528 -7.983 1.00 94.12 267 ALA A N 1
ATOM 2173 C CA . ALA A 1 267 ? -5.777 3.322 -8.224 1.00 94.12 267 ALA A CA 1
ATOM 2174 C C . ALA A 1 267 ? -4.545 2.423 -8.187 1.00 94.12 267 ALA A C 1
ATOM 2176 O O . ALA A 1 267 ? -4.346 1.705 -7.208 1.00 94.12 267 ALA A O 1
ATOM 2177 N N . VAL A 1 268 ? -3.695 2.511 -9.206 1.00 95.44 268 VAL A N 1
ATOM 2178 C CA . VAL A 1 268 ? -2.320 2.015 -9.148 1.00 95.44 268 VAL A CA 1
ATOM 2179 C C . VAL A 1 268 ? -1.413 3.198 -8.880 1.00 95.44 268 VAL A C 1
ATOM 2181 O O . VAL A 1 268 ? -1.426 4.192 -9.604 1.00 95.44 268 VAL A O 1
ATOM 2184 N N . ILE A 1 269 ? -0.632 3.089 -7.817 1.00 94.38 269 ILE A N 1
ATOM 2185 C CA . ILE A 1 269 ? 0.157 4.184 -7.294 1.00 94.38 269 ILE A CA 1
ATOM 2186 C C . ILE A 1 269 ? 1.623 3.772 -7.260 1.00 94.38 269 ILE A C 1
ATOM 2188 O O . ILE A 1 269 ? 2.028 2.920 -6.464 1.00 94.38 269 ILE A O 1
ATOM 2192 N N . SER A 1 270 ? 2.412 4.424 -8.105 1.00 90.88 270 SER A N 1
ATOM 2193 C CA . SER A 1 270 ? 3.851 4.234 -8.241 1.00 90.88 270 SER A CA 1
ATOM 2194 C C . SER A 1 270 ? 4.543 5.524 -7.833 1.00 90.88 270 SER A C 1
ATOM 2196 O O . SER A 1 270 ? 4.624 6.454 -8.625 1.00 90.88 270 SER A O 1
ATOM 2198 N N . ASP A 1 271 ? 5.041 5.576 -6.598 1.00 83.94 271 ASP A N 1
ATOM 2199 C CA . ASP A 1 271 ? 5.659 6.774 -6.021 1.00 83.94 271 ASP A CA 1
ATOM 2200 C C . ASP A 1 271 ? 4.723 8.000 -6.031 1.00 83.94 271 ASP A C 1
ATOM 2202 O O . ASP A 1 271 ? 3.758 8.046 -5.250 1.00 83.94 271 ASP A O 1
ATOM 2206 N N . ASP A 1 272 ? 5.006 8.982 -6.886 1.00 80.06 272 ASP A N 1
ATOM 2207 C CA . ASP A 1 272 ? 4.242 10.210 -7.107 1.00 80.06 272 ASP A CA 1
ATOM 2208 C C . ASP A 1 272 ? 3.233 10.104 -8.265 1.00 80.06 272 ASP A C 1
ATOM 2210 O O . ASP A 1 272 ? 2.316 10.931 -8.350 1.00 80.06 272 ASP A O 1
ATOM 2214 N N . ASP A 1 273 ? 3.332 9.060 -9.092 1.00 85.69 273 ASP A N 1
ATOM 2215 C CA . ASP A 1 273 ? 2.389 8.780 -10.170 1.00 85.69 273 ASP A CA 1
ATOM 2216 C C . ASP A 1 273 ? 1.181 7.969 -9.679 1.00 85.69 273 ASP A C 1
ATOM 2218 O O . ASP A 1 273 ? 1.291 7.034 -8.875 1.00 85.69 273 ASP A O 1
ATOM 2222 N N . VAL A 1 274 ? 0.000 8.348 -10.167 1.00 89.38 274 VAL A N 1
ATOM 2223 C CA . VAL A 1 274 ? -1.277 7.715 -9.831 1.00 89.38 274 VAL A CA 1
ATOM 2224 C C . VAL A 1 274 ? -2.069 7.516 -11.111 1.00 89.38 274 VAL A C 1
ATOM 2226 O O . VAL A 1 274 ? -2.508 8.486 -11.730 1.00 89.38 274 VAL A O 1
ATOM 2229 N N . LYS A 1 275 ? -2.314 6.253 -11.443 1.00 90.81 275 LYS A N 1
ATOM 2230 C CA . LYS A 1 275 ? -3.137 5.832 -12.576 1.00 90.81 275 LYS A CA 1
ATOM 2231 C C . LYS A 1 275 ? -4.402 5.145 -12.079 1.00 90.81 275 LYS A C 1
ATOM 2233 O O . LYS A 1 275 ? -4.411 4.568 -10.991 1.00 90.81 275 LYS A O 1
ATOM 2238 N N . TYR A 1 276 ? -5.469 5.202 -12.867 1.00 90.31 276 TYR A N 1
ATOM 2239 C CA . TYR A 1 276 ? -6.784 4.690 -12.481 1.00 90.31 276 TYR A CA 1
ATOM 2240 C C . TYR A 1 276 ? -7.267 3.663 -13.490 1.00 90.31 276 TYR A C 1
ATOM 2242 O O . TYR A 1 276 ? -7.192 3.890 -14.693 1.00 90.31 276 TYR A O 1
ATOM 2250 N N . PHE A 1 277 ? -7.796 2.553 -12.992 1.00 89.75 277 PHE A N 1
ATOM 2251 C CA . PHE A 1 277 ? -8.226 1.438 -13.822 1.00 89.75 277 PHE A CA 1
ATOM 2252 C C . PHE A 1 277 ? -9.544 0.865 -13.322 1.00 89.75 277 PHE A C 1
ATOM 2254 O O . PHE A 1 277 ? -9.832 0.865 -12.120 1.00 89.75 277 PHE A O 1
ATOM 2261 N N . ASN A 1 278 ? -10.309 0.301 -14.254 1.00 90.44 278 ASN A N 1
ATOM 2262 C CA . ASN A 1 278 ? -11.326 -0.675 -13.900 1.00 90.44 278 ASN A CA 1
ATOM 2263 C C . ASN A 1 278 ? -10.652 -1.965 -13.411 1.00 90.44 278 ASN A C 1
ATOM 2265 O O . ASN A 1 278 ? -9.564 -2.311 -13.872 1.00 90.44 278 ASN A O 1
ATOM 2269 N N . TRP A 1 279 ? -11.309 -2.711 -12.519 1.00 88.25 279 TRP A N 1
ATOM 2270 C CA . TRP A 1 279 ? -10.766 -3.970 -11.987 1.00 88.25 279 TRP A CA 1
ATOM 2271 C C . TRP A 1 279 ? -10.278 -4.945 -13.070 1.00 88.25 279 TRP A C 1
ATOM 2273 O O . TRP A 1 279 ? -9.198 -5.516 -12.942 1.00 88.25 279 TRP A O 1
ATOM 2283 N N . CYS A 1 280 ? -11.043 -5.111 -14.154 1.00 85.69 280 CYS A N 1
ATOM 2284 C CA . CYS A 1 280 ? -10.672 -5.987 -15.269 1.00 85.69 280 CYS A CA 1
ATOM 2285 C C . CYS A 1 280 ? -9.330 -5.601 -15.913 1.00 85.69 280 CYS A C 1
ATOM 2287 O O . CYS A 1 280 ? -8.590 -6.478 -16.347 1.00 85.69 280 CYS A O 1
ATOM 2289 N N . ASN A 1 281 ? -8.982 -4.312 -15.901 1.00 89.12 281 ASN A N 1
ATOM 2290 C CA . ASN A 1 281 ? -7.762 -3.788 -16.513 1.00 89.12 281 ASN A CA 1
ATOM 2291 C C . ASN A 1 281 ? -6.563 -3.802 -15.554 1.00 89.12 281 ASN A C 1
ATOM 2293 O O . ASN A 1 281 ? -5.428 -3.686 -16.011 1.00 89.12 281 ASN A O 1
ATOM 2297 N N . ILE A 1 282 ? -6.780 -3.993 -14.245 1.00 89.75 282 ILE A N 1
ATOM 2298 C CA . ILE A 1 282 ? -5.687 -4.122 -13.270 1.00 89.75 282 ILE A CA 1
ATOM 2299 C C . ILE A 1 282 ? -4.809 -5.326 -13.607 1.00 89.75 282 ILE A C 1
ATOM 2301 O O . ILE A 1 282 ? -3.590 -5.201 -13.605 1.00 89.75 282 ILE A O 1
ATOM 2305 N N . HIS A 1 283 ? -5.400 -6.471 -13.953 1.00 84.88 283 HIS A N 1
ATOM 2306 C CA . HIS A 1 283 ? -4.628 -7.658 -14.329 1.00 84.88 283 HIS A CA 1
ATOM 2307 C C . HIS A 1 283 ? -3.755 -7.412 -15.560 1.00 84.88 283 HIS A C 1
ATOM 2309 O O . HIS A 1 283 ? -2.572 -7.729 -15.531 1.00 84.88 283 HIS A O 1
ATOM 2315 N N . ASN A 1 284 ? -4.308 -6.771 -16.593 1.00 86.94 284 ASN A N 1
ATOM 2316 C CA . ASN A 1 284 ? -3.562 -6.433 -17.806 1.00 86.94 284 ASN A CA 1
ATOM 2317 C C . ASN A 1 284 ? -2.393 -5.490 -17.499 1.00 86.94 284 ASN A C 1
ATOM 2319 O O . ASN A 1 284 ? -1.286 -5.706 -17.984 1.00 86.94 284 ASN A O 1
ATOM 2323 N N . TYR A 1 285 ? -2.622 -4.481 -16.652 1.00 89.75 285 TYR A N 1
ATOM 2324 C CA . TYR A 1 285 ? -1.569 -3.574 -16.201 1.00 89.75 285 TYR A CA 1
ATOM 2325 C C . TYR A 1 285 ? -0.454 -4.323 -15.456 1.00 89.75 285 TYR A C 1
ATOM 2327 O O . TYR A 1 285 ? 0.727 -4.129 -15.745 1.00 89.75 285 TYR A O 1
ATOM 2335 N N . LEU A 1 286 ? -0.814 -5.172 -14.488 1.00 89.38 286 LEU A N 1
ATOM 2336 C CA . LEU A 1 286 ? 0.163 -5.900 -13.679 1.00 89.38 286 LEU A CA 1
ATOM 2337 C C . LEU A 1 286 ? 0.969 -6.887 -14.528 1.00 89.38 286 LEU A C 1
ATOM 2339 O O . LEU A 1 286 ? 2.189 -6.920 -14.395 1.00 89.38 286 LEU A O 1
ATOM 2343 N N . ASP A 1 287 ? 0.312 -7.621 -15.426 1.00 86.31 287 ASP A N 1
ATOM 2344 C CA . ASP A 1 287 ? 0.964 -8.556 -16.344 1.00 86.31 287 ASP A CA 1
ATOM 2345 C C . ASP A 1 287 ? 1.919 -7.825 -17.296 1.00 86.31 287 ASP A C 1
ATOM 2347 O O . ASP A 1 287 ? 3.060 -8.250 -17.470 1.00 86.31 287 ASP A O 1
ATOM 2351 N N . TYR A 1 288 ? 1.484 -6.706 -17.883 1.00 87.19 288 TYR A N 1
ATOM 2352 C CA . TYR A 1 288 ? 2.295 -5.941 -18.831 1.00 87.19 288 TYR A CA 1
ATOM 2353 C C . TYR A 1 288 ? 3.576 -5.381 -18.201 1.00 87.19 288 TYR A C 1
ATOM 2355 O O . TYR A 1 288 ? 4.644 -5.452 -18.805 1.00 87.19 288 TYR A O 1
ATOM 2363 N N . TYR A 1 289 ? 3.487 -4.856 -16.976 1.00 89.19 289 TYR A N 1
ATOM 2364 C CA . TYR A 1 289 ? 4.639 -4.306 -16.254 1.00 89.19 289 TYR A CA 1
ATOM 2365 C C . TYR A 1 289 ? 5.346 -5.325 -15.342 1.00 89.19 289 TYR A C 1
ATOM 2367 O O . TYR A 1 289 ? 6.213 -4.935 -14.552 1.00 89.19 289 TYR A O 1
ATOM 2375 N N . GLU A 1 290 ? 4.977 -6.606 -15.438 1.00 89.56 290 GLU A N 1
ATOM 2376 C CA . GLU A 1 290 ? 5.534 -7.725 -14.667 1.00 89.56 290 GLU A CA 1
ATOM 2377 C C . GLU A 1 290 ? 5.482 -7.520 -13.139 1.00 89.56 290 GLU A C 1
ATOM 2379 O O . GLU A 1 290 ? 6.364 -7.944 -12.384 1.00 89.56 290 GLU A O 1
ATOM 2384 N N . TYR A 1 291 ? 4.433 -6.853 -12.657 1.00 90.31 291 TYR A N 1
ATOM 2385 C CA . TYR A 1 291 ? 4.191 -6.674 -11.234 1.00 90.31 291 TYR A CA 1
ATOM 2386 C C . TYR A 1 291 ? 3.571 -7.926 -10.623 1.00 90.31 291 TYR A C 1
ATOM 2388 O O . TYR A 1 291 ? 2.484 -8.361 -10.993 1.00 90.31 291 TYR A O 1
ATOM 2396 N N . LYS A 1 292 ? 4.229 -8.457 -9.595 1.00 89.25 292 LYS A N 1
ATOM 2397 C CA . LYS A 1 292 ? 3.743 -9.586 -8.808 1.00 89.25 292 LYS A CA 1
ATOM 2398 C C . LYS A 1 292 ? 3.105 -9.077 -7.517 1.00 89.25 292 LYS A C 1
ATOM 2400 O O . LYS A 1 292 ? 3.786 -8.398 -6.746 1.00 89.25 292 LYS A O 1
ATOM 2405 N N . PRO A 1 293 ? 1.837 -9.402 -7.229 1.00 90.69 293 PRO A N 1
ATOM 2406 C CA . PRO A 1 293 ? 1.245 -9.121 -5.928 1.00 90.69 293 PRO A CA 1
ATOM 2407 C C . PRO A 1 293 ? 2.020 -9.831 -4.810 1.00 90.69 293 PRO A C 1
ATOM 2409 O O . PRO A 1 293 ? 2.358 -11.014 -4.932 1.00 90.69 293 PRO A O 1
ATOM 2412 N N . VAL A 1 294 ? 2.311 -9.110 -3.725 1.00 89.88 294 VAL A N 1
ATOM 2413 C CA . VAL A 1 294 ? 3.128 -9.604 -2.601 1.00 89.88 294 VAL A CA 1
ATOM 2414 C C . VAL A 1 294 ? 2.456 -9.460 -1.242 1.00 89.88 294 VAL A C 1
ATOM 2416 O O . VAL A 1 294 ? 2.751 -10.253 -0.351 1.00 89.88 294 VAL A O 1
ATOM 2419 N N . LEU A 1 295 ? 1.559 -8.493 -1.054 1.00 91.44 295 LEU A N 1
ATOM 2420 C CA . LEU A 1 295 ? 0.934 -8.239 0.245 1.00 91.44 295 LEU A CA 1
ATOM 2421 C C . LEU A 1 295 ? -0.492 -7.731 0.048 1.00 91.44 295 LEU A C 1
ATOM 2423 O O . LEU A 1 295 ? -0.663 -6.653 -0.507 1.00 91.44 295 LEU A O 1
ATOM 2427 N N . PHE A 1 296 ? -1.498 -8.474 0.499 1.00 93.44 296 PHE A N 1
ATOM 2428 C CA . PHE A 1 296 ? -2.910 -8.124 0.320 1.00 93.44 296 PHE A CA 1
ATOM 2429 C C . PHE A 1 296 ? -3.559 -7.747 1.643 1.00 93.44 296 PHE A C 1
ATOM 2431 O O . PHE A 1 296 ? -3.302 -8.398 2.651 1.00 93.44 296 PHE A O 1
ATOM 2438 N N . PHE A 1 297 ? -4.443 -6.755 1.612 1.00 92.19 297 PHE A N 1
ATOM 2439 C CA . PHE A 1 297 ? -5.232 -6.297 2.747 1.00 92.19 297 PHE A CA 1
ATOM 2440 C C . PHE A 1 297 ? -6.712 -6.500 2.448 1.00 92.19 297 PHE A C 1
ATOM 2442 O O . PHE A 1 297 ? -7.281 -5.835 1.578 1.00 92.19 297 PHE A O 1
ATOM 2449 N N . PHE A 1 298 ? -7.322 -7.410 3.195 1.00 91.62 298 PHE A N 1
ATOM 2450 C CA . PHE A 1 298 ? -8.744 -7.702 3.162 1.00 91.62 298 PHE A CA 1
ATOM 2451 C C . PHE A 1 298 ? -9.417 -7.189 4.433 1.00 91.62 298 PHE A C 1
ATOM 2453 O O . PHE A 1 298 ? -8.828 -7.240 5.515 1.00 91.62 298 PHE A O 1
ATOM 2460 N N . GLN A 1 299 ? -10.656 -6.727 4.320 1.00 89.19 299 GLN A N 1
ATOM 2461 C CA . GLN A 1 299 ? -11.458 -6.269 5.450 1.00 89.19 299 GLN A CA 1
ATOM 2462 C C . GLN A 1 299 ? -12.811 -6.974 5.461 1.00 89.19 299 GLN A C 1
ATOM 2464 O O . GLN A 1 299 ? -13.420 -7.149 4.409 1.00 89.19 299 GLN A O 1
ATOM 2469 N N . ILE A 1 300 ? -13.289 -7.347 6.648 1.00 86.94 300 ILE A N 1
ATOM 2470 C CA . ILE A 1 300 ? -14.608 -7.964 6.814 1.00 86.94 300 ILE A CA 1
ATOM 2471 C C . ILE A 1 300 ? -15.722 -7.031 6.308 1.00 86.94 300 ILE A C 1
ATOM 2473 O O . ILE A 1 300 ? -15.704 -5.828 6.594 1.00 86.94 300 ILE A O 1
ATOM 2477 N N . ILE A 1 301 ? -16.672 -7.590 5.557 1.00 85.88 301 ILE A N 1
ATOM 2478 C CA . ILE A 1 301 ? -17.864 -6.886 5.048 1.00 85.88 301 ILE A CA 1
ATOM 2479 C C . ILE A 1 301 ? -19.156 -7.335 5.736 1.00 85.88 301 ILE A C 1
ATOM 2481 O O . ILE A 1 301 ? -20.087 -6.540 5.859 1.00 85.88 301 ILE A O 1
ATOM 2485 N N . SER A 1 302 ? -19.194 -8.576 6.215 1.00 67.12 302 SER A N 1
ATOM 2486 C CA . SER A 1 302 ? -20.306 -9.193 6.942 1.00 67.12 302 SER A CA 1
ATOM 2487 C C . SER A 1 302 ? -19.778 -10.367 7.744 1.00 67.12 302 SER A C 1
ATOM 2489 O O . SER A 1 302 ? -18.977 -11.118 7.129 1.00 67.12 302 SER A O 1
#

Foldseek 3Di:
DPVVVVVVVVVVVVVVVVVVVVVVVVVVVVVVVVVVVVVVVVVVLVVVLDLPPDPVVVVVVLCVVVLQAFEADPQQQCQLVVQLLSQQLLQVVSVCCLCVDDDPDQLSVLSNVVSVCRVPDNYDYCPVSVVSNVVGLPDPQCVDSNFHHDSVVVVVSSCVRRPDPPQDAPADPECVCVVVVVVVVDDDDDDDDPPPPPDDDPPDDHQKHKYFDPVQDPPPPDQDDDDQWDDPDPQWIKGWAKFKWWADHRGDIFIWIWGDSDPFWIWIGGRRDIRIGGPVSVSSVCVVRVIDTGMIMIGTPD

Organism: NCBI:txid1176355

Radius of gyration: 25.43 Å; chains: 1; bounding box: 82×59×68 Å

pLDDT: mean 77.51, std 18.45, range [30.5, 97.5]

Sequence (302 aa):
MRPKNLIISFITTVVIFSLGFISGVIFNELYSIAQSKNVEKNQFVESEICEFDINISNVKRIIREKNICRLKNESRVICYFNTLMKCMFATKIISDFYLENVEKNDVTQTIKELFLQMKKNKEVDTAEKLLKIRNNLGTKEFSNLKQQQDIQALYTALVSACLPKNLNFNIIKNPISYVDAALLFREIPNDNLSEIEIVNEIIRHSKVFVIHSRSCSNKFNERLKICKELIIDENYKNELISFGCHRGTLQSGHYVAVIKLDENIWAVISDDDVKYFNWCNIHNYLDYYEYKPVLFFFQIIS

InterPro domains:
  IPR001394 Peptidase C19, ubiquitin carboxyl-terminal hydrolase [PF00443] (76-277)
  IPR028889 Ubiquitin specific protease UPS, catalytic domain [PS50235] (69-292)
  IPR038765 Papain-like cysteine peptidase superfamily [SSF54001] (78-292)

=== Feature glossary ===
Each block in this record encodes a different view of the same protein. In brief:

Predicted aligned error. PAE(i, j) answers: if I align the predicted and true structures on residue i, how far off (in Å) do I expect residue j to be? A block-diagonal PAE matrix with low values on the blocks and high values off-diagonal is the signature of a multi-domain protein with confidently predicted domains but uncertain inter-domain orientation.

Contact-map, Ramachandran, and PAE plots. Plot images: a contact map (which residues are close in 3D, as an N×N binary image), a Ramachandran scatter (backbone torsion angles, revealing secondary-structure composition at a glance), and — for AlphaFold structures — a PAE heatmap (pairwise prediction confidence).

Backbone torsions (φ/ψ). φ (phi) and ψ (psi) are the two rotatable backbone dihedrals per residue: φ is the C(i-1)–N–Cα–C torsion, ψ is the N–Cα–C–N(i+1) torsion, both in degrees on (−180°, 180°]. α-helical residues cluster near (−60°, −45°); β-strand residues near (−120°, +130°). A Ramachandran plot is simply a scatter of (φ, ψ) for every residue.

Foldseek 3Di. A 3Di character summarizes, for each residue, the relative orientation of the Cα frame of its nearest spatial neighbor. Because it encodes fold topology rather than chemistry, 3Di alignments detect remote structural similarity that sequence alignment misses.

Radius of gyration, Cα contacts, bounding box. Three whole-structure scalars: the radius of gyration (RMS distance of Cα from centroid, in Å), the count of Cα–Cα contacts (pairs closer than 8 Å and separated by more than four residues in sequence — i.e. tertiary, not local, contacts), and the bounding-box dimensions. Together they distinguish compact globular folds from extended fibres or disordered chains.

Sequence. Sequence gives the chain of amino acids in standard one-letter code (A=alanine, C=cysteine, …, Y=tyrosine), read N→C. It is the only feature that is directly encoded by the gene; all structural features are derived from the folded form of this sequence.

mmCIF coordinates. Atomic coordinates in PDBx/mmCIF format — the same representation the Protein Data Bank distributes. Each line of the _atom_site loop places one backbone atom in Cartesian space (units: ångströms, origin: arbitrary).

Secondary structure (3-state, P-SEA). Three-state secondary structure (P-SEA) collapses the eight DSSP classes into helix (a), strand (b), and coil (c). P-SEA assigns these from Cα geometry alone — distances and angles — without requiring backbone oxygens, so it works on any Cα trace.

InterPro / GO / CATH / organism. Functional annotations link the protein to curated databases. InterPro entries identify conserved domains and families by matching the sequence against member-database signatures (Pfam, PROSITE, CDD, …). Gene Ontology (GO) terms describe molecular function, b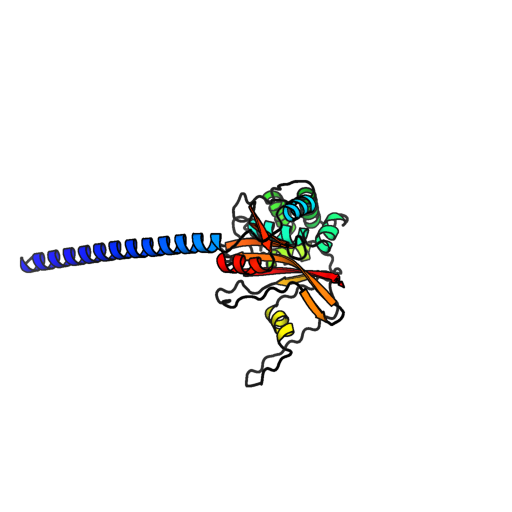iological process, and cellular component in a controlled vocabulary. CATH places the structure in a hierarchical fold classification (Class/Architecture/Topology/Homologous-superfamily). The organism is the source species.

B-factor. B-factor (Debye–Waller factor) reflects atomic displacement in the crystal lattice. It is an experimental observable (units Å²), not a prediction; low values mean the atom is pinned down, high values mean it moves or is heterogeneous across the crystal.

Rendered structure images. Structure images are PyMOL renders from six orthogonal camera directions. Cartoon representation draws helices as coils and strands as arrows; sticks shows the backbone as bonds; surface shows the solvent-excluded envelope. Rainbow coloring maps sequence position to hue (blue→red, N→C); chain coloring assigns a distinct color per polypeptide.

Solvent-accessible surface area. Solvent-accessible surface area (SASA) is the area in Å² traced out by the centre of a 1.4 Å probe sphere (a water molecule) rolled over the protein's van der Waals surface (Shrake–Rupley / Lee–Richards construction). Buried residues have near-zero SASA; fully exposed residues can exceed 200 Å². The total SASA scales roughly with the number of surface residues.

Secondary structure (8-state, DSSP). The SS8 string is DSSP's per-residue secondary-structure call. α-helix (H) means an i→i+4 H-bond ladder; β-strand (E) means the residue participates in a β-sheet; 3₁₀ (G) and π (I) are tighter and wider helices; T/S are turns/bends; '-' is loop.

pLDDT. For AlphaFold models, the B-factor field carries pLDDT — the model's own estimate of local accuracy on a 0–100 scale. Regions with pLDDT<50 should be treated as essentially unmodeled; they often correspond to intrinsically disordered segments.

Nearest PDB structures. Nearest PDB neighbors are the top structural matches found by Foldseek when searching this structure against the entire Protein Data Bank. Each hit reports a TM-score (0 to 1; >0.5 almost always implies the same fold) and an E-value. These are *structural* homologs — they may share no detectable sequence similarity.